Protein AF-A0A5C8KSD9-F1 (afdb_monomer_lite)

Radius of gyration: 21.97 Å; chains: 1; bounding box: 71×30×63 Å

Structure (mmCIF, N/CA/C/O backbone):
data_AF-A0A5C8KSD9-F1
#
_entry.id   AF-A0A5C8KSD9-F1
#
loop_
_atom_site.group_PDB
_atom_site.id
_atom_site.type_symbol
_atom_site.label_atom_id
_atom_site.label_alt_id
_atom_site.label_comp_id
_atom_site.label_asy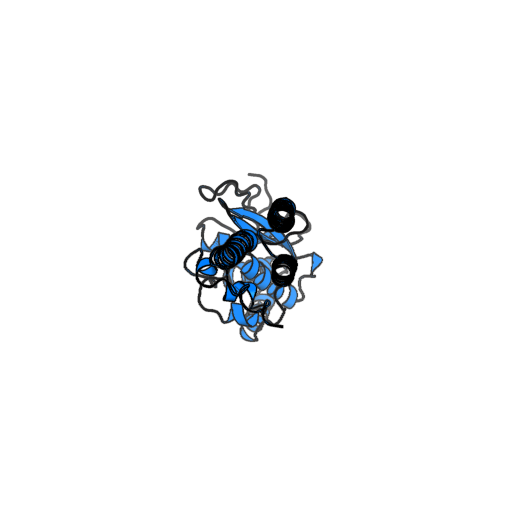m_id
_atom_site.label_entity_id
_atom_site.label_seq_id
_atom_site.pdbx_PDB_ins_code
_atom_site.Cartn_x
_atom_site.Cartn_y
_atom_site.Cartn_z
_atom_site.occupancy
_atom_site.B_iso_or_equiv
_atom_site.auth_seq_id
_atom_site.auth_comp_id
_atom_site.auth_asym_id
_atom_site.auth_atom_id
_atom_site.pdbx_PDB_model_num
ATOM 1 N N . MET A 1 1 ? 46.137 -13.098 -38.177 1.00 48.50 1 MET A N 1
ATOM 2 C CA . MET A 1 1 ? 45.356 -12.896 -36.934 1.00 48.50 1 MET A CA 1
ATOM 3 C C . MET A 1 1 ? 45.453 -11.435 -36.498 1.00 48.50 1 MET A C 1
ATOM 5 O O . MET A 1 1 ? 46.423 -11.108 -35.843 1.00 48.50 1 MET A O 1
ATOM 9 N N . ALA A 1 2 ? 44.515 -10.556 -36.883 1.00 48.25 2 ALA A N 1
ATOM 10 C CA . ALA A 1 2 ? 44.345 -9.222 -36.260 1.00 48.25 2 ALA A CA 1
ATOM 11 C C . ALA A 1 2 ? 43.065 -8.485 -36.735 1.00 48.25 2 ALA A C 1
ATOM 13 O O . ALA A 1 2 ? 43.056 -7.266 -36.857 1.00 48.25 2 ALA A O 1
ATOM 14 N N . TRP A 1 3 ? 41.964 -9.194 -37.027 1.00 43.62 3 TRP A N 1
ATOM 15 C CA . TRP A 1 3 ? 40.713 -8.570 -37.515 1.00 43.62 3 TRP A CA 1
ATOM 16 C C . TRP A 1 3 ? 39.557 -8.638 -36.503 1.00 43.62 3 TRP A C 1
ATOM 18 O O . TRP A 1 3 ? 38.391 -8.646 -36.877 1.00 43.62 3 TRP A O 1
ATOM 28 N N . LYS A 1 4 ? 39.861 -8.725 -35.200 1.00 44.28 4 LYS A N 1
ATOM 29 C CA . LYS A 1 4 ? 38.838 -8.853 -34.140 1.00 44.28 4 LYS A CA 1
ATOM 30 C C . LYS A 1 4 ? 38.776 -7.699 -33.132 1.00 44.28 4 LYS A C 1
ATOM 32 O O . LYS A 1 4 ? 37.973 -7.760 -32.213 1.00 44.28 4 LYS A O 1
ATOM 37 N N . ALA A 1 5 ? 39.534 -6.617 -33.317 1.00 45.81 5 ALA A N 1
ATOM 38 C CA . ALA A 1 5 ? 39.617 -5.547 -32.312 1.00 45.81 5 ALA A CA 1
ATOM 39 C C . ALA A 1 5 ? 38.865 -4.237 -32.649 1.00 45.81 5 ALA A C 1
ATOM 41 O O . ALA A 1 5 ? 38.968 -3.275 -31.899 1.00 45.81 5 ALA A O 1
ATOM 42 N N . ARG A 1 6 ? 38.080 -4.158 -33.739 1.00 45.34 6 ARG A N 1
ATOM 43 C CA . ARG A 1 6 ? 37.342 -2.926 -34.134 1.00 45.34 6 ARG A CA 1
ATOM 44 C C . ARG A 1 6 ? 35.813 -3.046 -34.097 1.00 45.34 6 ARG A C 1
ATOM 46 O O . ARG A 1 6 ? 35.113 -2.406 -34.874 1.00 45.34 6 ARG A O 1
ATOM 53 N N . GLN A 1 7 ? 35.274 -3.863 -33.196 1.00 46.91 7 GLN A N 1
ATOM 54 C CA . GLN A 1 7 ? 33.834 -3.856 -32.887 1.00 46.91 7 GLN A CA 1
ATOM 55 C C . GLN A 1 7 ? 33.498 -3.151 -31.570 1.00 46.91 7 GLN A C 1
ATOM 57 O O . GLN A 1 7 ? 32.333 -3.110 -31.178 1.00 46.91 7 GLN A O 1
ATOM 62 N N . TRP A 1 8 ? 34.494 -2.554 -30.917 1.00 43.75 8 TRP A N 1
ATOM 63 C CA . TRP A 1 8 ? 34.280 -1.782 -29.707 1.00 43.75 8 TRP A CA 1
ATOM 64 C C . TRP A 1 8 ? 33.513 -0.498 -30.045 1.00 43.75 8 TRP A C 1
ATOM 66 O O . TRP A 1 8 ? 34.043 0.439 -30.632 1.00 43.75 8 TRP A O 1
ATOM 76 N N . LEU A 1 9 ? 32.229 -0.520 -29.671 1.00 53.00 9 LEU A N 1
ATOM 77 C CA . LEU A 1 9 ? 31.420 0.643 -29.322 1.00 53.00 9 LEU A CA 1
ATOM 78 C C . LEU A 1 9 ? 31.078 1.576 -30.494 1.00 53.00 9 LEU A C 1
ATOM 80 O O . LEU A 1 9 ? 31.472 2.736 -30.542 1.00 53.00 9 LEU A O 1
ATOM 84 N N . ARG A 1 10 ? 30.228 1.105 -31.423 1.00 57.09 10 ARG A N 1
ATOM 85 C CA . ARG A 1 10 ? 29.456 2.047 -32.254 1.00 57.09 10 ARG A CA 1
ATOM 86 C C . ARG A 1 10 ? 28.574 2.876 -31.304 1.00 57.09 10 ARG A C 1
ATOM 88 O O . ARG A 1 10 ? 27.697 2.273 -30.683 1.00 57.09 10 ARG A O 1
ATOM 95 N N . PRO A 1 11 ? 28.721 4.211 -31.221 1.00 59.84 11 PRO A N 1
ATOM 96 C CA . PRO A 1 11 ? 27.989 5.047 -30.260 1.00 59.84 11 PRO A CA 1
ATOM 97 C C . PRO A 1 11 ? 26.468 4.875 -30.359 1.00 59.84 11 PRO A C 1
ATOM 99 O O . PRO A 1 11 ? 25.769 4.902 -29.354 1.00 59.84 11 PRO A O 1
ATOM 102 N N . ARG A 1 12 ? 25.952 4.551 -31.553 1.00 63.09 12 ARG A N 1
ATOM 103 C CA . ARG A 1 12 ? 24.541 4.189 -31.766 1.00 63.09 12 ARG A CA 1
ATOM 104 C C . ARG A 1 12 ? 24.067 2.975 -30.957 1.00 63.09 12 ARG A C 1
ATOM 106 O O . ARG A 1 12 ? 22.922 2.974 -30.527 1.00 63.09 12 ARG A O 1
ATOM 113 N N . ARG A 1 13 ? 24.900 1.947 -30.755 1.00 60.78 13 ARG A N 1
ATOM 114 C CA . ARG A 1 13 ? 24.526 0.749 -29.977 1.00 60.78 13 ARG A CA 1
ATOM 115 C C . ARG A 1 13 ? 24.478 1.049 -28.482 1.00 60.78 13 ARG A C 1
ATOM 117 O O . ARG A 1 13 ? 23.512 0.674 -27.834 1.00 60.78 13 ARG A O 1
ATOM 124 N N . ILE A 1 14 ? 25.459 1.800 -27.979 1.00 59.16 14 ILE A N 1
ATOM 125 C CA . ILE A 1 14 ? 25.487 2.273 -26.587 1.00 59.16 14 ILE A CA 1
ATOM 126 C C . ILE A 1 14 ? 24.267 3.157 -26.298 1.00 59.16 14 ILE A C 1
ATOM 128 O O . ILE A 1 14 ? 23.549 2.909 -25.339 1.00 59.16 14 ILE A O 1
ATOM 132 N N . LEU A 1 15 ? 23.977 4.132 -27.170 1.00 65.50 15 LEU A N 1
ATOM 133 C CA . LEU A 1 15 ? 22.799 5.000 -27.047 1.00 65.50 15 LEU A CA 1
ATOM 134 C C . LEU A 1 15 ? 21.483 4.212 -27.092 1.00 65.50 15 LEU A C 1
ATOM 136 O O . LEU A 1 15 ? 20.555 4.549 -26.371 1.00 65.50 15 LEU A O 1
ATOM 140 N N . THR A 1 16 ? 21.407 3.144 -27.895 1.00 65.19 16 THR A N 1
ATOM 141 C CA . THR A 1 16 ? 20.228 2.259 -27.931 1.00 65.19 16 THR A CA 1
ATOM 142 C C . THR A 1 16 ? 20.086 1.473 -26.623 1.00 65.19 16 THR A C 1
ATOM 144 O O . THR A 1 16 ? 18.977 1.343 -26.121 1.00 65.19 16 THR A O 1
ATOM 147 N N . GLY A 1 17 ? 21.193 1.001 -26.039 1.00 63.25 17 GLY A N 1
ATOM 148 C CA . GLY A 1 17 ? 21.201 0.363 -24.719 1.00 63.25 17 GLY A CA 1
ATOM 149 C C . GLY A 1 17 ? 20.753 1.312 -23.604 1.00 63.25 17 GLY A C 1
ATOM 150 O O . GLY A 1 17 ? 19.877 0.957 -22.824 1.00 63.25 17 GLY A O 1
ATOM 151 N N . PHE A 1 18 ? 21.265 2.548 -23.578 1.00 61.31 18 PHE A N 1
ATOM 152 C CA . PHE A 1 18 ? 20.805 3.578 -22.637 1.00 61.31 18 PHE A CA 1
ATOM 153 C C . PHE A 1 18 ? 19.340 3.963 -22.853 1.00 61.31 18 PHE A C 1
ATOM 155 O O . PHE A 1 18 ? 18.617 4.131 -21.880 1.00 61.31 18 PHE A O 1
ATOM 162 N N . ALA A 1 19 ? 18.874 4.059 -24.100 1.00 65.88 19 ALA A N 1
ATOM 163 C CA . ALA A 1 19 ? 17.470 4.338 -24.396 1.00 65.88 19 ALA A CA 1
ATOM 164 C C . ALA A 1 19 ? 16.547 3.187 -23.963 1.00 65.88 19 ALA A C 1
ATOM 166 O O . ALA A 1 19 ? 15.442 3.438 -23.494 1.00 65.88 19 ALA A O 1
ATOM 167 N N . LEU A 1 20 ? 17.001 1.934 -24.074 1.00 65.75 20 LEU A N 1
ATOM 168 C CA . LEU A 1 20 ? 16.282 0.767 -23.562 1.00 65.75 20 LEU A CA 1
ATOM 169 C C . LEU A 1 20 ? 16.260 0.730 -22.037 1.00 65.75 20 LEU A C 1
ATOM 171 O O . LEU A 1 20 ? 15.216 0.434 -21.474 1.00 65.75 20 LEU A O 1
ATOM 175 N N . LEU A 1 21 ? 17.368 1.070 -21.374 1.00 58.72 21 LEU A N 1
ATOM 176 C CA . LEU A 1 21 ? 17.412 1.218 -19.918 1.00 58.72 21 LEU A CA 1
ATOM 177 C C . LEU A 1 21 ? 16.516 2.365 -19.442 1.00 58.72 21 LEU A C 1
ATOM 179 O O . LEU A 1 21 ? 15.801 2.196 -18.465 1.00 58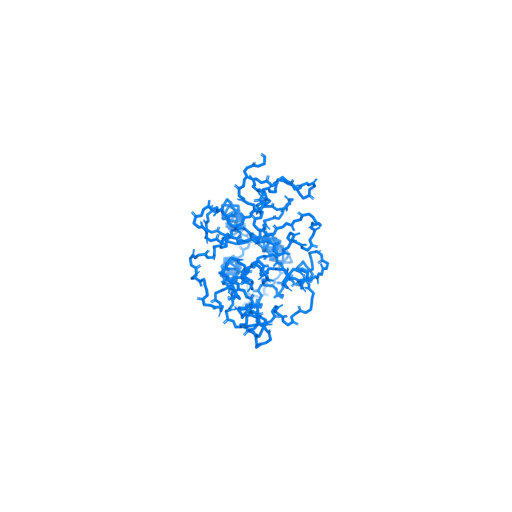.72 21 LEU A O 1
ATOM 183 N N . ALA A 1 22 ? 16.497 3.499 -20.146 1.00 59.03 22 ALA A N 1
ATOM 184 C CA . ALA A 1 22 ? 15.613 4.624 -19.846 1.00 59.03 22 ALA A CA 1
ATOM 185 C C . ALA A 1 22 ? 14.138 4.287 -20.114 1.00 59.03 22 ALA A C 1
ATOM 187 O O . ALA A 1 22 ? 13.275 4.651 -19.325 1.00 59.03 22 ALA A O 1
ATOM 188 N N . GLY A 1 23 ? 13.841 3.556 -21.193 1.00 66.31 23 GLY A N 1
ATOM 189 C CA . GLY A 1 23 ? 12.499 3.058 -21.497 1.00 66.31 23 GLY A CA 1
ATOM 190 C C . GLY A 1 23 ? 12.026 2.017 -20.486 1.00 66.31 23 GLY A C 1
ATOM 191 O O . GLY A 1 23 ? 10.889 2.085 -20.036 1.00 66.31 23 GLY A O 1
ATOM 192 N N . LEU A 1 24 ? 12.914 1.109 -20.073 1.00 61.00 24 LEU A N 1
ATOM 193 C CA . LEU A 1 24 ? 12.667 0.153 -18.999 1.00 61.00 24 LEU A CA 1
ATOM 194 C C . LEU A 1 24 ? 12.437 0.890 -17.684 1.00 61.00 24 LEU A C 1
ATOM 196 O O . LEU A 1 24 ? 11.464 0.602 -17.008 1.00 61.00 24 LEU A O 1
ATOM 200 N N . TRP A 1 25 ? 13.267 1.876 -17.348 1.00 55.91 25 TRP A N 1
ATOM 201 C CA . TRP A 1 25 ? 13.097 2.704 -16.158 1.00 55.91 25 TRP A CA 1
ATOM 202 C C . TRP A 1 25 ? 11.779 3.475 -16.187 1.00 55.91 25 TRP A C 1
ATOM 204 O O . TRP A 1 25 ? 11.083 3.473 -15.187 1.00 55.91 25 TRP A O 1
ATOM 214 N N . LEU A 1 26 ? 11.377 4.052 -17.325 1.00 61.41 26 LEU A N 1
ATOM 215 C CA . LEU A 1 26 ? 10.072 4.701 -17.479 1.00 61.41 26 LEU A CA 1
ATOM 216 C C . LEU A 1 26 ? 8.925 3.710 -17.298 1.00 61.41 26 LEU A C 1
ATOM 218 O O . LEU A 1 26 ? 7.979 4.025 -16.592 1.00 61.41 26 LEU A O 1
ATOM 222 N N . LEU A 1 27 ? 9.022 2.508 -17.871 1.00 59.84 27 LEU A N 1
ATOM 223 C CA . LEU A 1 27 ? 8.059 1.429 -17.643 1.00 59.84 27 LEU A CA 1
ATOM 224 C C . LEU A 1 27 ? 8.026 0.996 -16.182 1.00 59.84 27 LEU A C 1
ATOM 226 O O . LEU A 1 27 ? 6.958 0.756 -15.655 1.00 59.84 27 LEU A O 1
ATOM 230 N N . THR A 1 28 ? 9.173 0.922 -15.519 1.00 51.28 28 THR A N 1
ATOM 231 C CA . THR A 1 28 ? 9.288 0.489 -14.121 1.00 51.28 28 THR A CA 1
ATOM 232 C C . THR A 1 28 ? 8.790 1.561 -13.173 1.00 51.28 28 THR A C 1
ATOM 234 O O . THR A 1 28 ? 8.107 1.246 -12.210 1.00 51.28 28 THR A O 1
ATOM 237 N N . ALA A 1 29 ? 9.080 2.826 -13.474 1.00 50.84 29 ALA A N 1
ATOM 238 C CA . ALA A 1 29 ? 8.473 3.965 -12.826 1.00 50.84 29 ALA A CA 1
ATOM 239 C C . ALA A 1 29 ? 6.961 3.833 -12.991 1.00 50.84 29 ALA A C 1
ATOM 241 O O . ALA A 1 29 ? 6.303 3.735 -11.971 1.00 50.84 29 ALA A O 1
ATOM 242 N N . PHE A 1 30 ? 6.448 3.688 -14.228 1.00 54.59 30 PHE A N 1
ATOM 243 C CA . PHE A 1 30 ? 5.021 3.537 -14.570 1.00 54.59 30 PHE A CA 1
ATOM 244 C C . PHE A 1 30 ? 4.339 2.306 -13.930 1.00 54.59 30 PHE A C 1
ATOM 246 O O . PHE A 1 30 ? 3.169 2.364 -13.566 1.00 54.59 30 PHE A O 1
ATOM 253 N N . VAL A 1 31 ? 5.073 1.210 -13.739 1.00 48.34 31 VAL A N 1
ATOM 254 C CA . VAL A 1 31 ? 4.625 -0.022 -13.068 1.00 48.34 31 VAL A CA 1
ATOM 255 C C . VAL A 1 31 ? 4.681 0.121 -11.547 1.00 48.34 31 VAL A C 1
ATOM 257 O O . VAL A 1 31 ? 3.805 -0.390 -10.867 1.00 48.34 31 VAL A O 1
ATOM 260 N N . GLY A 1 32 ? 5.645 0.873 -11.010 1.00 47.34 32 GLY A N 1
ATOM 261 C CA . GLY A 1 32 ? 5.769 1.192 -9.586 1.00 47.34 32 GLY A CA 1
ATOM 262 C C . GLY A 1 32 ? 4.598 1.967 -8.996 1.00 47.34 32 GLY A C 1
ATOM 263 O O . GLY A 1 32 ? 4.458 2.019 -7.775 1.00 47.34 32 GLY A O 1
ATOM 264 N N . PHE A 1 33 ? 3.759 2.549 -9.855 1.00 52.22 33 PHE A N 1
ATOM 265 C CA . PHE A 1 33 ? 2.499 3.183 -9.476 1.00 52.22 33 PHE A CA 1
ATOM 266 C C . PHE A 1 33 ? 1.373 2.164 -9.219 1.00 52.22 33 PHE A C 1
ATOM 268 O O . PHE A 1 33 ? 0.305 2.569 -8.777 1.00 52.22 33 PHE A O 1
ATOM 275 N N . VAL A 1 34 ? 1.554 0.868 -9.510 1.00 46.25 34 VAL A N 1
ATOM 276 C CA . VAL A 1 34 ? 0.456 -0.108 -9.528 1.00 46.25 34 VAL A CA 1
ATOM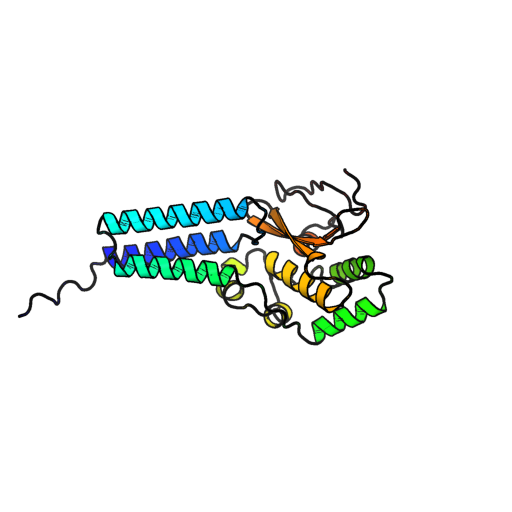 277 C C . VAL A 1 34 ? 0.478 -1.058 -8.338 1.00 46.25 34 VAL A C 1
ATOM 279 O O . VAL A 1 34 ? 1.151 -2.085 -8.345 1.00 46.25 34 VAL A O 1
ATOM 282 N N . VAL A 1 35 ? -0.350 -0.773 -7.338 1.00 43.12 35 VAL A N 1
ATOM 283 C CA . VAL A 1 35 ? -0.620 -1.726 -6.256 1.00 43.12 35 VAL A CA 1
ATOM 284 C C . VAL A 1 35 ? -1.122 -3.039 -6.871 1.00 43.12 35 VAL A C 1
ATOM 286 O O . VAL A 1 35 ? -2.061 -3.046 -7.665 1.00 43.12 35 VAL A O 1
ATOM 289 N N . PHE A 1 36 ? -0.437 -4.148 -6.587 1.00 44.88 36 PHE A N 1
ATOM 290 C CA . PHE A 1 36 ? -0.799 -5.453 -7.131 1.00 44.88 36 PHE A CA 1
ATOM 291 C C . PHE A 1 36 ? -1.938 -6.071 -6.324 1.00 44.88 36 PHE A C 1
ATOM 293 O O . PHE A 1 36 ? -1.699 -6.736 -5.316 1.00 44.88 36 PHE A O 1
ATOM 300 N N . ASP A 1 37 ? -3.159 -5.909 -6.815 1.00 42.53 37 ASP A N 1
ATOM 301 C CA . ASP A 1 37 ? -4.258 -6.824 -6.518 1.00 42.53 37 ASP A CA 1
ATOM 302 C C . ASP A 1 37 ? -4.432 -7.792 -7.704 1.00 42.53 37 ASP A C 1
ATOM 304 O O . ASP A 1 37 ? -4.435 -7.365 -8.864 1.00 42.53 37 ASP A O 1
ATOM 308 N N . ARG A 1 38 ? -4.539 -9.099 -7.422 1.00 40.06 38 ARG A N 1
ATOM 309 C CA . ARG A 1 38 ? -4.713 -10.154 -8.437 1.00 40.06 38 ARG A CA 1
ATOM 310 C C . ARG A 1 38 ? -6.030 -10.013 -9.207 1.00 40.06 38 ARG A C 1
ATOM 312 O O . ARG A 1 38 ? -6.112 -10.517 -10.326 1.00 40.06 38 ARG A O 1
ATOM 319 N N . ASP A 1 39 ? -6.989 -9.275 -8.651 1.00 43.75 39 ASP A N 1
ATOM 320 C CA . ASP A 1 39 ? -8.362 -9.198 -9.150 1.00 43.75 39 ASP A CA 1
ATOM 321 C C . ASP A 1 39 ? -8.674 -7.938 -9.986 1.00 43.75 39 ASP A C 1
ATOM 323 O O . ASP A 1 39 ? -9.808 -7.760 -10.429 1.00 43.75 39 ASP A O 1
ATOM 327 N N . THR A 1 40 ? -7.699 -7.057 -10.262 1.00 49.78 40 THR A N 1
ATOM 328 C CA . THR A 1 40 ? -7.958 -5.776 -10.961 1.00 49.78 40 THR A CA 1
ATOM 329 C C . THR A 1 40 ? -7.357 -5.674 -12.369 1.00 49.78 40 THR A C 1
ATOM 331 O O . THR A 1 40 ? -6.327 -6.266 -12.702 1.00 49.78 40 THR A O 1
ATOM 334 N N . ALA A 1 41 ? -7.967 -4.829 -13.215 1.00 48.06 41 ALA A N 1
ATOM 335 C CA . ALA A 1 41 ? -7.527 -4.534 -14.589 1.00 48.06 41 ALA A CA 1
ATOM 336 C C . ALA A 1 41 ? -6.100 -3.947 -14.687 1.00 48.06 41 ALA A C 1
ATOM 338 O O . ALA A 1 41 ? -5.527 -3.855 -15.775 1.00 48.06 41 ALA A O 1
ATOM 339 N N . ALA A 1 42 ? -5.496 -3.569 -13.561 1.00 47.00 42 ALA A N 1
ATOM 340 C CA . ALA A 1 42 ? -4.143 -3.042 -13.504 1.00 47.00 42 ALA A CA 1
ATOM 341 C C . ALA A 1 42 ? -3.081 -4.107 -13.858 1.00 47.00 42 ALA A C 1
ATOM 343 O O . ALA A 1 42 ? -2.104 -3.799 -14.545 1.00 47.00 42 ALA A O 1
ATOM 344 N N . LEU A 1 43 ? -3.328 -5.382 -13.518 1.00 51.53 43 LEU A N 1
ATOM 345 C CA . LEU A 1 43 ? -2.522 -6.526 -13.971 1.00 51.53 43 LEU A CA 1
ATOM 346 C C . LEU A 1 43 ? -2.537 -6.669 -15.495 1.00 51.53 43 LEU A C 1
ATOM 348 O O . LEU A 1 43 ? -1.518 -6.997 -16.102 1.00 51.53 43 LEU A O 1
ATOM 352 N N . LEU A 1 44 ? -3.678 -6.373 -16.120 1.00 55.72 44 LEU A N 1
ATOM 353 C CA . LEU A 1 44 ? -3.823 -6.395 -17.571 1.00 55.72 44 LEU A CA 1
ATOM 354 C C . LEU A 1 44 ? -3.042 -5.246 -18.218 1.00 55.72 44 LEU A C 1
ATOM 356 O O . LEU A 1 44 ? -2.324 -5.482 -19.186 1.00 55.72 44 LEU A O 1
ATOM 360 N N . VAL A 1 45 ? -3.094 -4.030 -17.664 1.00 54.75 45 VAL A N 1
ATOM 361 C CA . VAL A 1 45 ? -2.315 -2.881 -18.167 1.00 54.75 45 VAL A CA 1
ATOM 362 C C . VAL A 1 45 ? -0.809 -3.132 -18.058 1.00 54.75 45 VAL A C 1
ATOM 364 O O . VAL A 1 45 ? -0.077 -2.889 -19.021 1.00 54.75 45 VAL A O 1
ATOM 367 N N . ILE A 1 46 ? -0.331 -3.665 -16.931 1.00 55.78 46 ILE A N 1
ATOM 368 C CA . ILE A 1 46 ? 1.081 -4.036 -16.774 1.00 55.78 46 ILE A CA 1
ATOM 369 C C . ILE A 1 46 ? 1.442 -5.177 -17.715 1.00 55.78 46 ILE A C 1
ATOM 371 O O . ILE A 1 46 ? 2.440 -5.078 -18.423 1.00 55.78 46 ILE A O 1
ATOM 375 N N . GLY A 1 47 ? 0.635 -6.237 -17.758 1.00 59.69 47 GLY A N 1
ATOM 376 C CA . GLY A 1 47 ? 0.857 -7.376 -18.642 1.00 59.69 47 GLY A CA 1
ATOM 377 C C . GLY A 1 47 ? 0.989 -6.932 -20.097 1.00 59.69 47 GLY A C 1
ATOM 378 O O . GLY A 1 47 ? 1.971 -7.263 -20.756 1.00 59.69 47 GLY A O 1
ATOM 379 N N . VAL A 1 48 ? 0.071 -6.086 -20.571 1.00 61.69 48 VAL A N 1
ATOM 380 C CA . VAL A 1 48 ? 0.118 -5.483 -21.911 1.00 61.69 48 VAL A CA 1
ATOM 381 C C . VAL A 1 48 ? 1.357 -4.605 -22.090 1.00 61.69 48 VAL A C 1
ATOM 383 O O . VAL A 1 48 ? 1.997 -4.681 -23.135 1.00 61.69 48 VAL A O 1
ATOM 386 N N . SER A 1 49 ? 1.744 -3.812 -21.089 1.00 62.31 49 SER A N 1
ATOM 387 C CA . SER A 1 49 ? 2.915 -2.925 -21.169 1.00 62.31 49 SER A CA 1
ATOM 388 C C . SER A 1 49 ? 4.234 -3.707 -21.214 1.00 62.31 49 SER A C 1
ATOM 390 O O . SER A 1 49 ? 5.114 -3.398 -22.020 1.00 62.31 49 SER A O 1
ATOM 392 N N . LEU A 1 50 ? 4.353 -4.767 -20.412 1.00 66.31 50 LEU A N 1
ATOM 393 C CA . LEU A 1 50 ? 5.483 -5.696 -20.419 1.00 66.31 50 LEU A CA 1
ATOM 394 C C . LEU A 1 50 ? 5.555 -6.469 -21.738 1.00 66.31 50 LEU A C 1
ATOM 396 O O . LEU A 1 50 ? 6.639 -6.599 -22.306 1.00 66.31 50 LEU A O 1
ATOM 400 N N . VAL A 1 51 ? 4.415 -6.927 -22.266 1.00 70.00 51 VAL A N 1
ATOM 401 C CA . VAL A 1 51 ? 4.336 -7.583 -23.579 1.00 70.00 51 VAL A CA 1
ATOM 402 C C . VAL A 1 51 ? 4.728 -6.612 -24.692 1.00 70.00 51 VAL A C 1
ATOM 404 O O . VAL A 1 51 ? 5.549 -6.962 -25.537 1.00 70.00 51 VAL A O 1
ATOM 407 N N . ALA A 1 52 ? 4.220 -5.379 -24.684 1.00 69.62 52 ALA A N 1
ATOM 408 C CA . ALA A 1 52 ? 4.577 -4.356 -25.664 1.00 69.62 52 ALA A CA 1
ATOM 409 C C . ALA A 1 52 ? 6.080 -4.037 -25.625 1.00 69.62 52 ALA A C 1
ATOM 411 O O . ALA A 1 52 ? 6.724 -3.951 -26.674 1.00 69.62 52 ALA A O 1
ATOM 412 N N . PHE A 1 53 ? 6.663 -3.934 -24.428 1.00 70.00 53 PHE A N 1
ATOM 413 C CA . PHE A 1 53 ? 8.102 -3.753 -24.265 1.00 70.00 53 PHE A CA 1
ATOM 414 C C . PHE A 1 53 ? 8.896 -4.964 -24.770 1.00 70.00 53 PHE A C 1
ATOM 416 O O . PHE A 1 53 ? 9.850 -4.796 -25.530 1.00 70.00 53 PHE A O 1
ATOM 423 N N . ALA A 1 54 ? 8.477 -6.186 -24.433 1.00 69.19 54 ALA A N 1
ATOM 424 C CA . ALA A 1 54 ? 9.103 -7.412 -24.923 1.00 69.19 54 ALA A CA 1
ATOM 425 C C . ALA A 1 54 ? 9.055 -7.506 -26.459 1.00 69.19 54 ALA A C 1
ATOM 427 O O . ALA A 1 54 ? 10.063 -7.837 -27.086 1.00 69.19 54 ALA A O 1
ATOM 428 N N . VAL A 1 55 ? 7.929 -7.141 -27.083 1.00 74.12 55 VAL A N 1
ATOM 429 C CA . VAL A 1 55 ? 7.774 -7.065 -28.547 1.00 74.12 55 VAL A CA 1
ATOM 430 C C . VAL A 1 55 ? 8.704 -6.008 -29.147 1.00 74.12 55 VAL A C 1
ATOM 432 O O . VAL A 1 55 ? 9.346 -6.267 -30.167 1.00 74.12 55 VAL A O 1
ATOM 435 N N . ALA A 1 56 ? 8.837 -4.839 -28.515 1.00 70.75 56 ALA A N 1
ATOM 436 C CA . ALA A 1 56 ? 9.759 -3.797 -28.961 1.00 70.75 56 ALA A CA 1
ATOM 437 C C . ALA A 1 56 ? 11.227 -4.257 -28.887 1.00 70.75 56 ALA A C 1
ATOM 439 O O . ALA A 1 56 ? 11.977 -4.079 -29.852 1.00 70.75 56 ALA A O 1
ATOM 440 N N . VAL A 1 57 ? 11.632 -4.910 -27.791 1.00 66.56 57 VAL A N 1
ATOM 441 C CA . VAL A 1 57 ? 12.970 -5.506 -27.641 1.00 66.56 57 VAL A CA 1
ATOM 442 C C . VAL A 1 57 ? 13.200 -6.586 -28.700 1.00 66.56 57 VAL A C 1
ATOM 444 O O . VAL A 1 57 ? 14.215 -6.546 -29.399 1.00 66.56 57 VAL A O 1
ATOM 447 N N . ALA A 1 58 ? 12.245 -7.497 -28.901 1.00 68.31 58 ALA A N 1
ATOM 448 C CA . ALA A 1 58 ? 12.329 -8.538 -29.923 1.00 68.31 58 ALA A CA 1
ATOM 449 C C . ALA A 1 58 ? 12.472 -7.944 -31.335 1.00 68.31 58 ALA A C 1
ATOM 451 O O . ALA A 1 58 ? 13.343 -8.360 -32.098 1.00 68.31 58 ALA A O 1
ATOM 452 N N . ALA A 1 59 ? 11.696 -6.911 -31.674 1.00 72.69 59 ALA A N 1
ATOM 453 C CA . ALA A 1 59 ? 11.798 -6.218 -32.957 1.00 72.69 59 ALA A CA 1
ATOM 454 C C . ALA A 1 59 ? 13.172 -5.550 -33.161 1.00 72.69 59 ALA A C 1
ATOM 456 O O . ALA A 1 59 ? 13.698 -5.537 -34.279 1.00 72.69 59 ALA A O 1
ATOM 457 N N . LEU A 1 60 ? 13.781 -5.011 -32.100 1.00 68.00 60 LEU A N 1
ATOM 458 C CA . LEU A 1 60 ? 15.123 -4.420 -32.144 1.00 68.00 60 LEU A CA 1
ATOM 459 C C . LEU A 1 60 ? 16.227 -5.473 -32.312 1.00 68.00 60 LEU A C 1
ATOM 461 O O . LEU A 1 60 ? 17.182 -5.235 -33.062 1.00 68.00 60 LEU A O 1
ATOM 465 N N . VAL A 1 61 ? 16.083 -6.635 -31.668 1.00 67.88 61 VAL A N 1
ATOM 466 C CA . VAL A 1 61 ? 16.983 -7.788 -31.827 1.00 67.88 61 VAL A CA 1
ATOM 467 C C . VAL A 1 61 ? 16.883 -8.355 -33.246 1.00 67.88 61 VAL A C 1
ATOM 469 O O . VAL A 1 61 ? 17.901 -8.480 -33.927 1.00 67.88 61 VAL A O 1
ATOM 472 N N . LEU A 1 62 ? 15.667 -8.596 -33.750 1.00 73.25 62 LEU A N 1
ATOM 473 C CA . LEU A 1 62 ? 15.428 -9.113 -35.106 1.00 73.25 62 LEU A CA 1
ATOM 474 C C . LEU A 1 62 ? 15.962 -8.168 -36.192 1.00 73.25 62 LEU A C 1
ATOM 476 O O . LEU A 1 62 ? 16.524 -8.612 -37.191 1.00 73.25 62 LEU A O 1
ATOM 480 N N . ARG A 1 63 ? 15.872 -6.849 -35.980 1.00 77.25 63 ARG A N 1
ATOM 481 C CA . ARG A 1 63 ? 16.456 -5.837 -36.880 1.00 77.25 63 ARG A CA 1
ATOM 482 C C . ARG A 1 63 ? 17.965 -5.631 -36.690 1.00 77.25 63 ARG A C 1
ATOM 484 O O . ARG A 1 63 ? 18.521 -4.690 -37.260 1.00 77.25 63 ARG A O 1
ATOM 491 N N . SER A 1 64 ? 18.634 -6.473 -35.894 1.00 69.69 64 SER A N 1
ATOM 492 C CA . SER A 1 64 ? 20.077 -6.410 -35.601 1.00 69.69 64 SER A CA 1
ATOM 493 C C . SER A 1 64 ? 20.545 -5.051 -35.053 1.00 69.69 64 SER A C 1
ATOM 495 O O . SER A 1 64 ? 21.706 -4.652 -35.216 1.00 69.69 64 SER A O 1
ATOM 497 N N . ARG A 1 65 ? 19.633 -4.304 -34.417 1.00 67.19 65 ARG A N 1
ATOM 498 C CA . ARG A 1 65 ? 19.924 -3.013 -33.776 1.00 67.19 65 ARG A CA 1
ATOM 499 C C . ARG A 1 65 ? 20.498 -3.200 -32.372 1.00 67.19 65 ARG A C 1
ATOM 501 O O . ARG A 1 65 ? 21.259 -2.345 -31.928 1.00 67.19 65 ARG A O 1
ATOM 508 N N . VAL A 1 66 ? 20.196 -4.335 -31.747 1.00 64.06 66 VAL A N 1
ATOM 509 C CA . VAL A 1 66 ? 20.647 -4.768 -30.418 1.00 64.06 66 VAL A CA 1
ATOM 510 C C . VAL A 1 66 ? 21.212 -6.187 -30.545 1.00 64.06 66 VAL A C 1
ATOM 512 O O . VAL A 1 66 ? 20.716 -6.970 -31.358 1.00 64.06 66 VAL A O 1
ATOM 515 N N . GLY A 1 67 ? 22.286 -6.513 -29.820 1.00 70.19 67 GLY A N 1
ATOM 516 C CA . GLY A 1 67 ? 22.817 -7.878 -29.801 1.00 70.19 67 GLY A CA 1
ATOM 517 C C . GLY A 1 67 ? 21.897 -8.820 -29.021 1.00 70.19 67 GLY A C 1
ATOM 518 O O . GLY A 1 67 ? 21.231 -8.395 -28.084 1.00 70.19 67 GLY A O 1
ATOM 519 N N . TRP A 1 68 ? 21.883 -10.112 -29.361 1.00 67.50 68 TRP A N 1
ATOM 520 C CA . TRP A 1 68 ? 21.109 -11.117 -28.612 1.00 67.50 68 TRP A CA 1
ATOM 521 C C . TRP A 1 68 ? 21.450 -11.141 -27.115 1.00 67.50 68 TRP A C 1
ATOM 523 O O . TRP A 1 68 ? 20.558 -11.297 -26.289 1.00 67.50 68 TRP A O 1
ATOM 533 N N . ILE A 1 69 ? 22.724 -10.927 -26.771 1.00 70.69 69 ILE A N 1
ATOM 534 C CA . ILE A 1 69 ? 23.198 -10.843 -25.381 1.00 70.69 69 ILE A CA 1
ATOM 535 C C . ILE A 1 69 ? 22.564 -9.643 -24.663 1.00 70.69 69 ILE A C 1
ATOM 537 O O . ILE A 1 69 ? 22.036 -9.794 -23.566 1.00 70.69 69 ILE A O 1
ATOM 541 N N . ASP A 1 70 ? 22.562 -8.469 -25.295 1.00 64.69 70 ASP A N 1
ATOM 542 C CA . ASP A 1 70 ? 21.995 -7.246 -24.717 1.00 64.69 70 ASP A CA 1
ATOM 543 C C . ASP A 1 70 ? 20.469 -7.363 -24.543 1.00 64.69 70 ASP A C 1
ATOM 545 O O . ASP A 1 70 ? 19.917 -6.943 -23.528 1.00 64.69 70 ASP A O 1
ATOM 549 N N . GLY A 1 71 ? 19.783 -7.983 -25.513 1.00 65.75 71 GLY A N 1
ATOM 550 C CA . GLY A 1 71 ? 18.347 -8.264 -25.429 1.00 65.75 71 GLY A CA 1
ATOM 551 C C . GLY A 1 71 ? 17.999 -9.251 -24.310 1.00 65.75 71 GLY A C 1
ATOM 552 O O . GLY A 1 71 ? 17.025 -9.039 -23.591 1.00 65.75 71 GLY A O 1
ATOM 553 N N . ALA A 1 72 ? 18.818 -10.291 -24.117 1.00 69.62 72 ALA A N 1
ATOM 554 C CA . ALA A 1 72 ? 18.650 -11.243 -23.021 1.00 69.62 72 ALA A CA 1
ATOM 555 C C . ALA A 1 72 ? 18.828 -10.570 -21.651 1.00 69.62 72 ALA A C 1
ATOM 557 O O . ALA A 1 72 ? 17.993 -10.761 -20.769 1.00 69.62 72 ALA A O 1
ATOM 558 N N . TRP A 1 73 ? 19.853 -9.727 -21.486 1.00 71.00 73 TRP A N 1
ATOM 559 C CA . TRP A 1 73 ? 20.056 -8.967 -20.248 1.00 71.00 73 TRP A CA 1
ATOM 560 C C . TRP A 1 73 ? 18.921 -7.983 -19.958 1.00 71.00 73 TRP A C 1
ATOM 562 O O . TRP A 1 73 ? 18.512 -7.863 -18.805 1.00 71.00 73 TRP A O 1
ATOM 572 N N . ALA A 1 74 ? 18.364 -7.330 -20.982 1.00 66.12 74 ALA A N 1
ATOM 573 C CA . ALA A 1 74 ? 17.172 -6.499 -20.814 1.00 66.12 74 ALA A CA 1
ATOM 574 C C . ALA A 1 74 ? 15.974 -7.328 -20.318 1.00 66.12 74 ALA A C 1
ATOM 576 O O . ALA A 1 74 ? 15.287 -6.911 -19.389 1.00 66.12 74 ALA A O 1
ATOM 577 N N . GLY A 1 75 ? 15.769 -8.526 -20.878 1.00 67.06 75 GLY A N 1
ATOM 578 C CA . GLY A 1 75 ? 14.747 -9.473 -20.420 1.00 67.06 75 GLY A CA 1
ATOM 579 C C . GLY A 1 75 ? 14.921 -9.885 -18.956 1.00 67.06 75 GLY A C 1
ATOM 580 O O . GLY A 1 75 ? 13.972 -9.822 -18.180 1.00 67.06 75 GLY A O 1
ATOM 581 N N . VAL A 1 76 ? 16.146 -10.240 -18.559 1.00 74.44 76 VAL A N 1
ATOM 582 C CA . VAL A 1 76 ? 16.484 -10.559 -17.160 1.00 74.44 76 VAL A CA 1
ATOM 583 C C . VAL A 1 76 ? 16.215 -9.365 -16.240 1.00 74.44 76 VAL A C 1
ATOM 585 O O . VAL A 1 76 ? 15.649 -9.546 -15.167 1.00 74.44 76 VAL A O 1
ATOM 588 N N . GLY A 1 77 ? 16.559 -8.147 -16.668 1.00 71.38 77 GLY A N 1
ATOM 589 C CA . GLY A 1 77 ? 16.279 -6.922 -15.917 1.00 71.38 77 GLY A CA 1
ATOM 590 C C . GLY A 1 77 ? 14.786 -6.707 -15.663 1.00 71.38 77 GLY A C 1
ATOM 591 O O . GLY A 1 77 ? 14.402 -6.429 -14.532 1.00 71.38 77 GLY A O 1
ATOM 592 N N . ILE A 1 78 ? 13.934 -6.906 -16.677 1.00 68.06 78 ILE A N 1
ATOM 593 C CA . ILE A 1 78 ? 12.470 -6.849 -16.512 1.00 68.06 78 ILE A CA 1
ATOM 594 C C . ILE A 1 78 ? 12.007 -7.878 -15.480 1.00 68.06 78 ILE A C 1
ATOM 596 O O . ILE A 1 78 ? 11.268 -7.533 -14.565 1.00 68.06 78 ILE A O 1
ATOM 600 N N . LEU A 1 79 ? 12.428 -9.138 -15.632 1.00 70.25 79 LEU A N 1
ATOM 601 C CA . LEU A 1 79 ? 11.999 -10.219 -14.744 1.00 70.25 79 LEU A CA 1
ATOM 602 C C . LEU A 1 79 ? 12.411 -9.947 -13.297 1.00 70.25 79 LEU A C 1
ATOM 604 O O . LEU A 1 79 ? 11.616 -10.172 -12.390 1.00 70.25 79 LEU A O 1
ATOM 608 N N . LEU A 1 80 ? 13.617 -9.416 -13.085 1.00 76.19 80 LEU A N 1
ATOM 609 C CA . LEU A 1 80 ? 14.090 -9.020 -11.764 1.00 76.19 80 LEU A CA 1
ATOM 610 C C . LEU A 1 80 ? 13.236 -7.895 -11.172 1.00 76.19 80 LEU A C 1
ATOM 612 O O . LEU A 1 80 ? 12.870 -7.962 -10.005 1.00 76.19 80 LEU A O 1
ATOM 616 N N . LEU A 1 81 ? 12.896 -6.879 -11.965 1.00 68.94 81 LEU A N 1
ATOM 617 C CA . LEU A 1 81 ? 12.063 -5.763 -11.518 1.00 68.94 81 LEU A CA 1
ATOM 618 C C . LEU A 1 81 ? 10.639 -6.204 -11.178 1.00 68.94 81 LEU A C 1
ATOM 620 O O . LEU A 1 81 ? 10.119 -5.809 -10.139 1.00 68.94 81 LEU A O 1
ATOM 624 N N . VAL A 1 82 ? 10.038 -7.063 -12.005 1.00 69.56 82 VAL A N 1
ATOM 625 C CA . VAL A 1 82 ? 8.733 -7.673 -11.717 1.00 69.56 82 VAL A CA 1
ATOM 626 C C . VAL A 1 82 ? 8.811 -8.485 -10.429 1.00 69.56 82 VAL A C 1
ATOM 628 O O . VAL A 1 82 ? 7.984 -8.286 -9.547 1.00 69.56 82 VAL A O 1
ATOM 631 N N . ALA A 1 83 ? 9.833 -9.333 -10.277 1.00 72.56 83 ALA A N 1
ATOM 632 C CA . ALA A 1 83 ? 10.025 -10.124 -9.068 1.00 72.56 83 ALA A CA 1
ATOM 633 C C . ALA A 1 83 ? 10.141 -9.230 -7.826 1.00 72.56 83 ALA A C 1
ATOM 635 O O . ALA A 1 83 ? 9.375 -9.417 -6.888 1.00 72.56 83 ALA A O 1
ATOM 636 N N . LEU A 1 84 ? 11.027 -8.226 -7.846 1.00 72.19 84 LEU A N 1
ATOM 637 C CA . LEU A 1 84 ? 11.214 -7.268 -6.749 1.00 72.19 84 LEU A CA 1
ATOM 638 C C . LEU A 1 84 ? 9.927 -6.504 -6.421 1.00 72.19 84 LEU A C 1
ATOM 640 O O . LEU A 1 84 ? 9.630 -6.269 -5.251 1.00 72.19 84 LEU A O 1
ATOM 644 N N . TYR A 1 85 ? 9.143 -6.128 -7.430 1.00 67.00 85 TYR A N 1
ATOM 645 C CA . TYR A 1 85 ? 7.892 -5.413 -7.216 1.00 67.00 85 TYR A CA 1
ATOM 646 C C . TYR A 1 85 ? 6.798 -6.321 -6.629 1.00 67.00 85 TYR A C 1
ATOM 648 O O . TYR A 1 85 ? 6.032 -5.877 -5.780 1.00 67.00 85 TYR A O 1
ATOM 656 N N . SER A 1 86 ? 6.777 -7.605 -6.996 1.00 71.06 86 SER A N 1
ATOM 657 C CA . SER A 1 86 ? 5.833 -8.597 -6.467 1.00 71.06 86 SER A CA 1
ATOM 658 C C . SER A 1 86 ? 6.180 -9.126 -5.070 1.00 71.06 86 SER A C 1
ATOM 660 O O . SER A 1 86 ? 5.329 -9.772 -4.459 1.00 71.06 86 SER A O 1
ATOM 662 N N . VAL A 1 87 ? 7.389 -8.875 -4.548 1.00 80.44 87 VAL A N 1
ATOM 663 C CA . VAL A 1 87 ? 7.725 -9.242 -3.162 1.00 80.44 87 VAL A CA 1
ATOM 664 C C . VAL A 1 87 ? 6.921 -8.352 -2.203 1.00 80.44 87 VAL A C 1
ATOM 666 O O . VAL A 1 87 ? 7.096 -7.122 -2.253 1.00 80.44 87 VAL A O 1
ATOM 669 N N . PRO A 1 88 ? 6.054 -8.935 -1.345 1.00 82.38 88 PRO A N 1
ATOM 670 C CA . PRO A 1 88 ? 5.343 -8.176 -0.327 1.00 82.38 88 PRO A CA 1
ATOM 671 C C . PRO A 1 88 ? 6.331 -7.580 0.675 1.00 82.38 88 PRO A C 1
ATOM 673 O O . PRO A 1 88 ? 7.485 -8.000 0.779 1.00 82.38 88 PRO A O 1
ATOM 676 N N . LEU A 1 89 ? 5.876 -6.574 1.407 1.00 88.38 89 LEU A N 1
ATOM 677 C CA . LEU A 1 89 ? 6.627 -6.054 2.532 1.00 88.38 89 LEU A CA 1
ATOM 678 C C . LEU A 1 89 ? 6.885 -7.194 3.529 1.00 88.38 89 LEU A C 1
ATOM 680 O O . LEU A 1 89 ? 5.996 -8.008 3.767 1.00 88.38 89 LEU A O 1
ATOM 684 N N . ARG A 1 90 ? 8.099 -7.297 4.077 1.00 92.06 90 ARG A N 1
ATOM 685 C CA . ARG A 1 90 ? 8.368 -8.254 5.153 1.00 92.06 90 ARG A CA 1
ATOM 686 C C . ARG A 1 90 ? 7.605 -7.830 6.401 1.00 92.06 90 ARG A C 1
ATOM 688 O O . ARG A 1 90 ? 7.497 -6.639 6.685 1.00 92.06 90 ARG A O 1
ATOM 695 N N . ASP A 1 91 ? 7.100 -8.814 7.127 1.00 91.06 91 ASP A N 1
ATOM 696 C CA . ASP A 1 91 ? 6.478 -8.599 8.424 1.00 91.06 91 ASP A CA 1
ATOM 697 C C . ASP A 1 91 ? 7.540 -8.596 9.531 1.00 91.06 91 ASP A C 1
ATOM 699 O O . ASP A 1 91 ? 7.812 -9.592 10.195 1.00 91.06 91 ASP A O 1
ATOM 703 N N . ASP A 1 92 ? 8.255 -7.480 9.620 1.00 95.69 92 ASP A N 1
ATOM 704 C CA . ASP A 1 92 ? 9.241 -7.181 10.654 1.00 95.69 92 ASP A CA 1
ATOM 705 C C . ASP A 1 92 ? 8.893 -5.848 11.316 1.00 95.69 92 ASP A C 1
ATOM 707 O O . ASP A 1 92 ? 9.665 -4.892 11.254 1.00 95.69 92 ASP A O 1
ATOM 711 N N . LEU A 1 93 ? 7.684 -5.766 11.879 1.00 96.25 93 LEU A N 1
ATOM 712 C CA . LEU A 1 93 ? 7.241 -4.597 12.634 1.00 96.25 93 LEU A CA 1
ATOM 713 C C . LEU A 1 93 ? 8.181 -4.339 13.830 1.00 96.25 93 LEU A C 1
ATOM 715 O O . LEU A 1 93 ? 8.510 -5.278 14.560 1.00 96.25 93 LEU A O 1
ATOM 719 N N . PRO A 1 94 ? 8.625 -3.088 14.038 1.00 96.56 94 PRO A N 1
ATOM 720 C CA . PRO A 1 94 ? 9.475 -2.732 15.169 1.00 96.56 94 PRO A CA 1
ATOM 721 C C . PRO A 1 94 ? 8.676 -2.677 16.481 1.00 96.56 94 PRO A C 1
ATOM 723 O O . PRO A 1 94 ? 7.446 -2.610 16.483 1.00 96.56 94 PRO A O 1
ATOM 726 N N . GLU A 1 95 ? 9.384 -2.706 17.614 1.00 96.94 95 GLU A N 1
ATOM 727 C CA . GLU A 1 95 ? 8.778 -2.773 18.956 1.00 96.94 95 GLU A CA 1
ATOM 728 C C . GLU A 1 95 ? 7.830 -1.604 19.253 1.00 96.94 95 GLU A C 1
ATOM 730 O O . GLU A 1 95 ? 6.820 -1.787 19.924 1.00 96.94 95 GLU A O 1
ATOM 735 N N . ASP A 1 96 ? 8.113 -0.406 18.744 1.00 96.12 96 ASP A N 1
ATOM 736 C CA . ASP A 1 96 ? 7.261 0.768 18.936 1.00 96.12 96 ASP A CA 1
ATOM 737 C C . ASP A 1 96 ? 5.959 0.691 18.120 1.00 96.12 96 ASP A C 1
ATOM 739 O O . ASP A 1 96 ? 4.911 1.120 18.605 1.00 96.12 96 ASP A O 1
ATOM 743 N N . ALA A 1 97 ? 5.989 0.083 16.930 1.00 96.12 97 ALA A N 1
ATOM 744 C CA . ALA A 1 97 ? 4.780 -0.251 16.179 1.00 96.12 97 ALA A CA 1
ATOM 745 C C . ALA A 1 97 ? 3.932 -1.288 16.932 1.00 96.12 97 ALA A C 1
ATOM 747 O O . ALA A 1 97 ? 2.722 -1.116 17.076 1.00 96.12 97 ALA A O 1
ATOM 748 N N . LEU A 1 98 ? 4.566 -2.337 17.465 1.00 97.88 98 LEU A N 1
ATOM 749 C CA . LEU A 1 98 ? 3.881 -3.354 18.269 1.00 97.88 98 LEU A CA 1
ATOM 750 C C . LEU A 1 98 ? 3.307 -2.767 19.567 1.00 97.88 98 LEU A C 1
ATOM 752 O O . LEU A 1 98 ? 2.189 -3.098 19.944 1.00 97.88 98 LEU A O 1
ATOM 756 N N . ALA A 1 99 ? 4.000 -1.823 20.204 1.00 97.75 99 ALA A N 1
ATOM 757 C CA . ALA A 1 99 ? 3.495 -1.136 21.390 1.00 97.75 99 ALA A CA 1
ATOM 758 C C . ALA A 1 99 ? 2.237 -0.292 21.104 1.00 97.75 99 ALA A C 1
ATOM 760 O O . ALA A 1 99 ? 1.382 -0.150 21.980 1.00 97.75 99 ALA A O 1
ATOM 761 N N . ILE A 1 100 ? 2.100 0.267 19.895 1.00 97.31 100 ILE A N 1
ATOM 762 C CA . ILE A 1 100 ? 0.857 0.925 19.458 1.00 97.31 100 ILE A CA 1
ATOM 763 C C . ILE A 1 100 ? -0.262 -0.105 19.319 1.00 97.31 100 ILE A C 1
ATOM 765 O O . ILE A 1 100 ? -1.347 0.122 19.850 1.00 97.31 100 ILE A O 1
ATOM 769 N N . VAL A 1 101 ? 0.018 -1.245 18.677 1.00 97.81 101 VAL A N 1
ATOM 770 C CA . VAL A 1 101 ? -0.939 -2.356 18.559 1.00 97.81 101 VAL A CA 1
ATOM 771 C C . VAL A 1 101 ? -1.421 -2.794 19.943 1.00 97.81 101 VAL A C 1
ATOM 773 O O . VAL A 1 101 ? -2.618 -2.785 20.191 1.00 97.81 101 VAL A O 1
ATOM 776 N N . GLU A 1 102 ? -0.515 -3.074 20.880 1.00 97.94 102 GLU A N 1
ATOM 777 C CA . GLU A 1 102 ? -0.859 -3.489 22.250 1.00 97.94 102 GLU A CA 1
ATOM 778 C C . GLU A 1 102 ? -1.581 -2.405 23.063 1.00 97.94 102 GLU A C 1
ATOM 780 O O . GLU A 1 102 ? -2.344 -2.705 23.985 1.00 97.94 102 GLU A O 1
ATOM 785 N N . ARG A 1 103 ? -1.306 -1.122 22.802 1.00 97.94 103 ARG A N 1
ATOM 786 C CA . ARG A 1 103 ? -2.024 -0.018 23.449 1.00 97.94 103 ARG A CA 1
ATOM 787 C C . ARG A 1 103 ? -3.473 0.007 22.984 1.00 97.94 103 ARG A C 1
ATOM 789 O O . ARG A 1 103 ? -4.354 -0.054 23.829 1.00 97.94 103 ARG A O 1
ATOM 796 N N . ILE A 1 104 ? -3.689 0.067 21.674 1.00 97.94 104 ILE A N 1
ATOM 797 C CA . ILE A 1 104 ? -5.026 0.180 21.088 1.00 97.94 104 ILE A CA 1
ATOM 798 C C . ILE A 1 104 ? -5.832 -1.092 21.369 1.00 97.94 104 ILE A C 1
ATOM 800 O O . ILE A 1 104 ? -6.973 -1.008 21.797 1.00 97.94 104 ILE A O 1
ATOM 804 N N . ASP A 1 105 ? -5.212 -2.270 21.270 1.00 97.00 105 ASP A N 1
ATOM 805 C CA . ASP A 1 105 ? -5.855 -3.557 21.563 1.00 97.00 105 ASP A CA 1
ATOM 806 C C . ASP A 1 105 ? -6.493 -3.620 22.960 1.00 97.00 105 ASP A C 1
ATOM 808 O O . ASP A 1 105 ? -7.580 -4.174 23.120 1.00 97.00 105 ASP A O 1
ATOM 812 N N . ARG A 1 106 ? -5.846 -3.023 23.969 1.00 96.44 106 ARG A N 1
ATOM 813 C CA . ARG A 1 106 ? -6.363 -2.989 25.346 1.00 96.44 106 ARG A CA 1
ATOM 814 C C . ARG A 1 106 ? -7.565 -2.070 25.525 1.00 96.44 106 ARG A C 1
ATOM 816 O O . ARG A 1 106 ? -8.368 -2.324 26.422 1.00 96.44 106 ARG A O 1
ATOM 823 N N . ASP A 1 107 ? -7.644 -1.020 24.719 1.00 95.75 107 ASP A N 1
ATOM 824 C CA . ASP A 1 107 ? -8.665 0.019 24.825 1.00 95.75 107 ASP A CA 1
ATOM 825 C C . ASP A 1 107 ? -9.847 -0.238 23.873 1.00 95.75 107 ASP A C 1
ATOM 827 O O . ASP A 1 107 ? -10.892 0.393 24.022 1.00 95.75 107 ASP A O 1
ATOM 831 N N . SER A 1 108 ? -9.709 -1.179 22.930 1.00 96.75 108 SER A N 1
ATOM 832 C CA . SER A 1 108 ? -10.737 -1.481 21.935 1.00 96.75 108 SER A CA 1
ATOM 833 C C . SER A 1 108 ? -11.736 -2.555 22.363 1.00 96.75 108 SER A C 1
ATOM 835 O O . SER A 1 108 ? -11.364 -3.666 22.761 1.00 96.75 108 SER A O 1
ATOM 837 N N . GLU A 1 109 ? -13.020 -2.249 22.185 1.00 95.06 109 GLU A N 1
ATOM 838 C CA . GLU A 1 109 ? -14.147 -3.114 22.543 1.00 95.06 109 GLU A CA 1
ATOM 839 C C . GLU A 1 109 ? -14.196 -4.373 21.669 1.00 95.06 109 GLU A C 1
ATOM 841 O O . GLU A 1 109 ? -14.367 -5.489 22.169 1.00 95.06 109 GLU A O 1
ATOM 846 N N . ASP A 1 110 ? -13.992 -4.208 20.362 1.00 94.94 110 ASP A N 1
ATOM 847 C CA . ASP A 1 110 ? -13.997 -5.293 19.387 1.00 94.94 110 ASP A CA 1
ATOM 848 C C . ASP A 1 110 ? -12.921 -5.111 18.302 1.00 94.94 110 ASP A C 1
ATOM 850 O O . ASP A 1 110 ? -12.024 -4.272 18.400 1.00 94.94 110 ASP A O 1
ATOM 854 N N . ARG A 1 111 ? -12.905 -6.000 17.304 1.00 95.31 111 ARG A N 1
ATOM 855 C CA . ARG A 1 111 ? -11.894 -5.977 16.236 1.00 95.31 111 ARG A CA 1
ATOM 856 C C . ARG A 1 111 ? -12.064 -4.812 15.260 1.00 95.31 111 ARG A C 1
ATOM 858 O O . ARG A 1 111 ? -11.067 -4.353 14.714 1.00 95.31 111 ARG A O 1
ATOM 865 N N . TYR A 1 112 ? -13.283 -4.343 15.024 1.00 94.12 112 TYR A N 1
ATOM 866 C CA . TYR A 1 112 ? -13.549 -3.244 14.097 1.00 94.12 112 TYR A CA 1
ATOM 867 C C . TYR A 1 112 ? -13.274 -1.898 14.753 1.00 94.12 112 TYR A C 1
ATOM 869 O O . TYR A 1 112 ? -12.646 -1.060 14.117 1.00 94.12 112 TYR A O 1
ATOM 877 N N . ASP A 1 113 ? -13.621 -1.756 16.031 1.00 95.12 113 ASP A N 1
ATOM 878 C CA . ASP A 1 113 ? -13.190 -0.632 16.863 1.00 95.12 113 ASP A CA 1
ATOM 879 C C . ASP A 1 113 ? -11.653 -0.572 16.947 1.00 95.12 113 ASP A C 1
ATOM 881 O O . ASP A 1 113 ? -11.052 0.472 16.709 1.00 95.12 113 ASP A O 1
ATOM 885 N N . PHE A 1 114 ? -10.980 -1.717 17.128 1.00 97.56 114 PHE A N 1
ATOM 886 C CA . PHE A 1 114 ? -9.515 -1.785 17.029 1.00 97.56 114 PHE A CA 1
ATOM 887 C C . PHE A 1 114 ? -8.990 -1.306 15.672 1.00 97.56 114 PHE A C 1
ATOM 889 O O . PHE A 1 114 ? -8.040 -0.522 15.611 1.00 97.56 114 PHE A O 1
ATOM 896 N N . ALA A 1 115 ? -9.586 -1.779 14.575 1.00 96.69 115 ALA A N 1
ATOM 897 C CA . ALA A 1 115 ? -9.164 -1.388 13.239 1.00 96.69 115 ALA A CA 1
ATOM 898 C C . ALA A 1 115 ? -9.334 0.120 13.013 1.00 96.69 115 ALA A C 1
ATOM 900 O O . ALA A 1 115 ? -8.411 0.754 12.500 1.00 96.69 115 ALA A O 1
ATOM 901 N N . GLU A 1 116 ? -10.462 0.690 13.427 1.00 95.44 116 GLU A N 1
ATOM 902 C CA . GLU A 1 116 ? -10.772 2.116 13.326 1.00 95.44 116 GLU A CA 1
ATOM 903 C C . GLU A 1 116 ? -9.835 2.974 14.187 1.00 95.44 116 GLU A C 1
ATOM 905 O O . GLU A 1 116 ? -9.218 3.918 13.691 1.00 95.44 116 GLU A O 1
ATOM 910 N N . GLN A 1 117 ? -9.628 2.616 15.456 1.00 96.69 117 GLN A N 1
ATOM 911 C CA . GLN A 1 117 ? -8.703 3.338 16.330 1.00 96.69 117 GLN A CA 1
ATOM 912 C C . GLN A 1 117 ? -7.264 3.287 15.802 1.00 96.69 117 GLN A C 1
ATOM 914 O O . GLN A 1 117 ? -6.582 4.313 15.754 1.00 96.69 117 GLN A O 1
ATOM 919 N N . LEU A 1 118 ? -6.805 2.118 15.340 1.00 97.06 118 LEU A N 1
ATOM 920 C CA . LEU A 1 118 ? -5.491 1.980 14.713 1.00 97.06 118 LEU A CA 1
ATOM 921 C C . LEU A 1 118 ? -5.396 2.796 13.420 1.00 97.06 118 LEU A C 1
ATOM 923 O O . LEU A 1 118 ? -4.360 3.402 13.149 1.00 97.06 118 LEU A O 1
ATOM 927 N N . PHE A 1 119 ? -6.466 2.835 12.627 1.00 95.19 119 PHE A N 1
ATOM 928 C CA . PHE A 1 119 ? -6.532 3.658 11.427 1.00 95.19 119 PHE A CA 1
ATOM 929 C C . PHE A 1 119 ? -6.312 5.135 11.760 1.00 95.19 119 PHE A C 1
ATOM 931 O O . PHE A 1 119 ? -5.470 5.780 11.138 1.00 95.19 119 PHE A O 1
ATOM 938 N N . HIS A 1 120 ? -7.007 5.652 12.774 1.00 93.44 120 HIS A N 1
ATOM 939 C CA . HIS A 1 120 ? -6.876 7.042 13.201 1.00 93.44 120 HIS A CA 1
ATOM 940 C C . HIS A 1 120 ? -5.518 7.363 13.840 1.00 93.44 120 HIS A C 1
ATOM 942 O O . HIS A 1 120 ? -4.994 8.447 13.597 1.00 93.44 120 HIS A O 1
ATOM 948 N N . ASP A 1 121 ? -4.911 6.439 14.592 1.00 94.00 121 ASP A N 1
ATOM 949 C CA . ASP A 1 121 ? -3.567 6.628 15.172 1.00 94.00 121 ASP A CA 1
ATOM 950 C C . ASP A 1 121 ? -2.479 6.712 14.086 1.00 94.00 121 ASP A C 1
ATOM 952 O O . ASP A 1 121 ? -1.492 7.439 14.220 1.00 94.00 121 ASP A O 1
ATOM 956 N N . LEU A 1 122 ? -2.668 5.985 12.980 1.00 92.50 122 LEU A N 1
ATOM 957 C CA . LEU A 1 122 ? -1.746 5.981 11.844 1.00 92.50 122 LEU A CA 1
ATOM 958 C C . LEU A 1 122 ? -2.063 7.050 10.792 1.00 92.50 122 LEU A C 1
ATOM 960 O O . LEU A 1 122 ? -1.186 7.381 9.983 1.00 92.50 122 LEU A O 1
ATOM 964 N N . ALA A 1 123 ? -3.287 7.581 10.768 1.00 88.25 123 ALA A N 1
ATOM 965 C CA . ALA A 1 123 ? -3.695 8.619 9.833 1.00 88.25 123 ALA A CA 1
ATOM 966 C C . ALA A 1 123 ? -2.794 9.852 10.001 1.00 88.25 123 ALA A C 1
ATOM 968 O O . ALA A 1 123 ? -2.654 10.419 11.080 1.00 88.25 123 ALA A O 1
ATOM 969 N N . GLY A 1 124 ? -2.125 10.254 8.919 1.00 83.56 124 GLY A N 1
ATOM 970 C CA . GLY A 1 124 ? -1.173 11.367 8.956 1.00 83.56 124 GLY A CA 1
ATOM 971 C C . GLY A 1 124 ? 0.215 11.026 9.516 1.00 83.56 124 GLY A C 1
ATOM 972 O O . GLY A 1 124 ? 1.057 11.916 9.594 1.00 83.56 124 GLY A O 1
ATOM 973 N N . ARG A 1 125 ? 0.525 9.761 9.840 1.00 88.06 125 ARG A N 1
ATOM 974 C CA . ARG A 1 125 ? 1.902 9.359 10.191 1.00 88.06 125 ARG A CA 1
ATOM 975 C C . ARG A 1 125 ? 2.857 9.495 9.005 1.00 88.06 125 ARG A C 1
ATOM 977 O O . ARG A 1 125 ? 3.984 9.961 9.148 1.00 88.06 125 ARG A O 1
ATOM 984 N N . PHE A 1 126 ? 2.419 9.066 7.825 1.00 85.44 126 PHE A N 1
ATOM 985 C CA . PHE A 1 126 ? 3.266 8.947 6.635 1.00 85.44 126 PHE A CA 1
ATOM 986 C C . PHE A 1 126 ? 3.186 10.178 5.726 1.00 85.44 126 PHE A C 1
ATOM 988 O O . PHE A 1 126 ? 2.998 10.071 4.510 1.00 85.44 126 PHE A O 1
ATOM 995 N N . THR A 1 127 ? 3.313 11.360 6.329 1.00 72.69 127 THR A N 1
ATOM 996 C CA . THR A 1 127 ? 3.225 12.638 5.621 1.00 72.69 127 THR A CA 1
ATOM 997 C C . THR A 1 127 ? 4.495 12.938 4.842 1.00 72.69 127 THR A C 1
ATOM 999 O O . THR A 1 127 ? 5.602 12.860 5.369 1.00 72.69 127 THR A O 1
ATOM 1002 N N . GLY A 1 128 ? 4.343 13.380 3.600 1.00 63.28 128 GLY A N 1
ATOM 1003 C CA . GLY A 1 128 ? 5.445 13.899 2.802 1.00 63.28 128 GLY A CA 1
ATOM 1004 C C . GLY A 1 128 ? 4.962 14.407 1.448 1.00 63.28 128 GLY A C 1
ATOM 1005 O O . GLY A 1 128 ? 3.806 14.175 1.079 1.00 63.28 128 GLY A O 1
ATOM 1006 N N . PRO A 1 129 ? 5.815 15.119 0.693 1.00 62.38 129 PRO A N 1
ATOM 1007 C CA . PRO A 1 129 ? 5.440 15.631 -0.613 1.00 62.38 129 PRO A CA 1
ATOM 1008 C C . PRO A 1 129 ? 4.990 14.479 -1.513 1.00 62.38 129 PRO A C 1
ATOM 1010 O O . PRO A 1 129 ? 5.717 13.504 -1.732 1.00 62.38 129 PRO A O 1
ATOM 1013 N N . THR A 1 130 ? 3.776 14.597 -2.056 1.00 63.50 130 THR A N 1
ATOM 1014 C CA . THR A 1 130 ? 3.240 13.613 -2.992 1.00 63.50 130 THR A CA 1
ATOM 1015 C C . THR A 1 130 ? 4.263 13.394 -4.100 1.00 63.50 130 THR A C 1
ATOM 1017 O O . THR A 1 130 ? 4.785 14.350 -4.675 1.00 63.50 130 THR A O 1
ATOM 1020 N N . ARG A 1 131 ? 4.529 12.132 -4.443 1.00 64.56 131 ARG A N 1
ATOM 1021 C CA . ARG A 1 131 ? 5.493 11.756 -5.491 1.00 64.56 131 ARG A CA 1
ATOM 1022 C C . ARG A 1 131 ? 6.972 11.842 -5.125 1.00 64.56 131 ARG A C 1
ATOM 1024 O O . ARG A 1 131 ? 7.805 11.713 -6.020 1.00 64.56 131 ARG A O 1
ATOM 1031 N N . GLU A 1 132 ? 7.326 11.914 -3.844 1.00 64.06 132 GLU A N 1
ATOM 1032 C CA . GLU A 1 132 ? 8.723 11.748 -3.404 1.00 64.06 132 GLU A CA 1
ATOM 1033 C C . GLU A 1 132 ? 9.346 10.425 -3.892 1.00 64.06 132 GLU A C 1
ATOM 1035 O O . GLU A 1 132 ? 10.532 10.353 -4.219 1.00 64.06 132 GLU A O 1
ATOM 1040 N N . TYR A 1 133 ? 8.517 9.398 -4.087 1.00 63.25 133 TYR A N 1
ATOM 1041 C CA . TYR A 1 133 ? 8.919 8.141 -4.714 1.00 63.25 133 TYR A CA 1
ATOM 1042 C C . TYR A 1 133 ? 9.540 8.272 -6.110 1.00 63.25 133 TYR A C 1
ATOM 1044 O O . TYR A 1 133 ? 10.307 7.401 -6.513 1.00 63.25 133 TYR A O 1
ATOM 1052 N N . LEU A 1 134 ? 9.240 9.342 -6.855 1.00 63.25 134 LEU A N 1
ATOM 1053 C CA . LEU A 1 134 ? 9.865 9.614 -8.153 1.00 63.25 134 LEU A CA 1
ATOM 1054 C C . LEU A 1 134 ? 11.310 10.087 -8.010 1.00 63.25 134 LEU A C 1
ATOM 1056 O O . LEU A 1 134 ? 12.120 9.877 -8.911 1.00 63.25 134 LEU A O 1
ATOM 1060 N N . LEU A 1 135 ? 11.631 10.724 -6.886 1.00 66.12 135 LEU A N 1
ATOM 1061 C CA . LEU A 1 135 ? 12.971 11.214 -6.584 1.00 66.12 135 LEU A CA 1
ATOM 1062 C C . LEU A 1 135 ? 13.850 10.098 -6.017 1.00 66.12 135 LEU A C 1
ATOM 1064 O O . LEU A 1 135 ? 15.065 10.110 -6.212 1.00 66.12 135 LEU A O 1
ATOM 1068 N N . GLN A 1 136 ? 13.245 9.137 -5.314 1.00 71.44 136 GLN A N 1
ATOM 1069 C CA . GLN A 1 136 ? 13.962 8.068 -4.616 1.00 71.44 136 GLN A CA 1
ATOM 1070 C C . GLN A 1 136 ? 13.330 6.683 -4.858 1.00 71.44 136 GLN A C 1
ATOM 1072 O O . GLN A 1 136 ? 13.014 5.977 -3.897 1.00 71.44 136 GLN A O 1
ATOM 1077 N N . PRO A 1 137 ? 13.169 6.238 -6.122 1.00 69.62 137 PRO A N 1
ATOM 1078 C CA . PRO A 1 137 ? 12.498 4.974 -6.440 1.00 69.62 137 PRO A CA 1
ATOM 1079 C C . PRO A 1 137 ? 13.174 3.773 -5.770 1.00 69.62 137 PRO A C 1
ATOM 1081 O O . PRO A 1 137 ? 12.504 2.848 -5.314 1.00 69.62 137 PRO A O 1
ATOM 1084 N N . GLN A 1 138 ? 14.502 3.804 -5.629 1.00 73.75 138 GLN A N 1
ATOM 1085 C CA . GLN A 1 138 ? 15.259 2.765 -4.937 1.00 73.75 138 GLN A CA 1
ATOM 1086 C C . GLN A 1 138 ? 14.765 2.522 -3.509 1.00 73.75 138 GLN A C 1
ATOM 1088 O O . GLN A 1 138 ? 14.791 1.376 -3.066 1.00 73.75 138 GLN A O 1
ATOM 1093 N N . ARG A 1 139 ? 14.268 3.556 -2.809 1.00 77.75 139 ARG A N 1
ATOM 1094 C CA . ARG A 1 139 ? 13.793 3.387 -1.434 1.00 77.75 139 ARG A CA 1
ATOM 1095 C C . ARG A 1 139 ? 12.553 2.509 -1.353 1.00 77.75 139 ARG A C 1
ATOM 1097 O O . ARG A 1 139 ? 12.366 1.812 -0.372 1.00 77.75 139 ARG A O 1
ATOM 1104 N N . ILE A 1 140 ? 11.739 2.514 -2.399 1.00 75.19 140 ILE A N 1
ATOM 1105 C CA . ILE A 1 140 ? 10.451 1.816 -2.435 1.00 75.19 140 ILE A CA 1
ATOM 1106 C C . ILE A 1 140 ? 10.586 0.439 -3.068 1.00 75.19 140 ILE A C 1
ATOM 1108 O O . ILE A 1 140 ? 9.947 -0.514 -2.631 1.00 75.19 140 ILE A O 1
ATOM 1112 N N . PHE A 1 141 ? 11.441 0.309 -4.084 1.00 72.56 141 PHE A N 1
ATOM 1113 C CA . PHE A 1 141 ? 11.628 -0.970 -4.763 1.00 72.56 141 PHE A CA 1
ATOM 1114 C C . PHE A 1 141 ? 12.585 -1.912 -4.034 1.00 72.56 141 PHE A C 1
ATOM 1116 O O . PHE A 1 141 ? 12.381 -3.124 -4.089 1.00 72.56 141 PHE A O 1
ATOM 1123 N N . LEU A 1 142 ? 13.638 -1.388 -3.395 1.00 79.00 142 LEU A N 1
ATOM 1124 C CA . LEU A 1 142 ? 14.696 -2.224 -2.815 1.00 79.00 142 LEU A CA 1
ATOM 1125 C C . LEU A 1 142 ? 14.506 -2.490 -1.323 1.00 79.00 142 LEU A C 1
ATOM 1127 O O . LEU A 1 142 ? 14.915 -3.551 -0.854 1.00 79.00 142 LEU A O 1
ATOM 1131 N N . HIS A 1 143 ? 13.885 -1.573 -0.577 1.00 84.50 143 HIS A N 1
ATOM 1132 C CA . HIS A 1 143 ? 13.563 -1.838 0.821 1.00 84.50 143 HIS A CA 1
ATOM 1133 C C . HIS A 1 143 ? 12.223 -2.561 0.914 1.00 84.50 143 HIS A C 1
ATOM 1135 O O . HIS A 1 143 ? 11.201 -2.098 0.416 1.00 84.50 143 HIS A O 1
ATOM 1141 N N . LYS A 1 144 ? 12.256 -3.737 1.540 1.00 86.94 144 LYS A N 1
ATOM 1142 C CA . LYS A 1 144 ? 11.109 -4.627 1.747 1.00 86.94 144 LYS A CA 1
ATOM 1143 C C . LYS A 1 144 ? 10.977 -4.984 3.224 1.00 86.94 144 LYS A C 1
ATOM 1145 O O . LYS A 1 144 ? 10.793 -6.143 3.559 1.00 86.94 144 LYS A O 1
ATOM 1150 N N . SER A 1 145 ? 11.131 -3.991 4.095 1.00 91.62 145 SER A N 1
ATOM 1151 C CA . SER A 1 145 ? 11.064 -4.133 5.552 1.00 91.62 145 SER A CA 1
ATOM 1152 C C . SER A 1 145 ? 10.027 -3.165 6.105 1.00 91.62 145 SER A C 1
ATOM 1154 O O . SER A 1 145 ? 10.067 -1.978 5.776 1.00 91.62 145 SER A O 1
ATOM 1156 N N . ALA A 1 146 ? 9.096 -3.678 6.905 1.00 93.25 146 ALA A N 1
ATOM 1157 C CA . ALA A 1 146 ? 8.131 -2.873 7.631 1.00 93.25 146 ALA A CA 1
ATOM 1158 C C . ALA A 1 146 ? 8.843 -1.914 8.591 1.00 93.25 146 ALA A C 1
ATOM 1160 O O . ALA A 1 146 ? 8.563 -0.719 8.533 1.00 93.25 146 ALA A O 1
ATOM 1161 N N . ALA A 1 147 ? 9.837 -2.391 9.353 1.00 94.81 147 ALA A N 1
ATOM 1162 C CA . ALA A 1 147 ? 10.684 -1.539 10.195 1.00 94.81 147 ALA A CA 1
ATOM 1163 C C . ALA A 1 147 ? 11.296 -0.363 9.425 1.00 94.81 147 ALA A C 1
ATOM 1165 O O . ALA A 1 147 ? 11.182 0.779 9.857 1.00 94.81 147 ALA A O 1
ATOM 1166 N N . TYR A 1 148 ? 11.849 -0.604 8.232 1.00 93.19 148 TYR A N 1
ATOM 1167 C CA . TYR A 1 148 ? 12.433 0.475 7.430 1.00 93.19 148 TYR A CA 1
ATOM 1168 C C . TYR A 1 148 ? 11.437 1.601 7.110 1.00 93.19 148 TYR A C 1
ATOM 1170 O O . TYR A 1 148 ? 11.778 2.780 7.219 1.00 93.19 148 TYR A O 1
ATOM 1178 N N . PHE A 1 149 ? 10.219 1.262 6.673 1.00 90.94 149 PHE A N 1
ATOM 1179 C CA . PHE A 1 149 ? 9.216 2.281 6.340 1.00 90.94 149 PHE A CA 1
ATOM 1180 C C . PHE A 1 149 ? 8.549 2.874 7.575 1.00 90.94 149 PHE A C 1
ATOM 1182 O O . PHE A 1 149 ? 8.105 4.014 7.524 1.00 90.94 149 PHE A O 1
ATOM 1189 N N . TRP A 1 150 ? 8.510 2.130 8.676 1.00 92.50 150 TRP A N 1
ATOM 1190 C CA . TRP A 1 150 ? 8.031 2.623 9.955 1.00 92.50 150 TRP A CA 1
ATOM 1191 C C . TRP A 1 150 ? 8.942 3.705 10.548 1.00 92.50 150 TRP A C 1
ATOM 1193 O O . TRP A 1 150 ? 8.447 4.715 11.052 1.00 92.50 150 TRP A O 1
ATOM 1203 N N . GLU A 1 151 ? 10.258 3.494 10.460 1.00 90.62 151 GLU A N 1
ATOM 1204 C CA . GLU A 1 151 ? 11.308 4.416 10.917 1.00 90.62 151 GLU A CA 1
ATOM 1205 C C . GLU A 1 151 ? 11.575 5.553 9.922 1.00 90.62 151 GLU A C 1
ATOM 1207 O O . GLU A 1 151 ? 12.223 6.547 10.251 1.00 90.62 151 GLU A O 1
ATOM 1212 N N . THR A 1 152 ? 11.109 5.412 8.679 1.00 83.31 152 THR A N 1
ATOM 1213 C CA . THR A 1 152 ? 11.265 6.452 7.667 1.00 83.31 152 THR A CA 1
ATOM 1214 C C . THR A 1 152 ? 10.365 7.636 8.003 1.00 83.31 152 THR A C 1
ATOM 1216 O O . THR A 1 152 ? 9.148 7.569 7.858 1.00 83.31 152 THR A O 1
ATOM 1219 N N . GLU A 1 153 ? 10.979 8.763 8.356 1.00 70.12 153 GLU A N 1
ATOM 1220 C CA . GLU A 1 153 ? 10.307 10.059 8.307 1.00 70.12 153 GLU A CA 1
ATOM 1221 C C . GLU A 1 153 ? 10.028 10.427 6.839 1.00 70.12 153 GLU A C 1
ATOM 1223 O O . GLU A 1 153 ? 10.936 10.399 5.997 1.00 70.12 153 GLU A O 1
ATOM 1228 N N . GLY A 1 154 ? 8.776 10.766 6.518 1.00 75.88 154 GLY A N 1
ATOM 1229 C CA . GLY A 1 154 ? 8.392 11.292 5.208 1.00 75.88 154 GLY A CA 1
ATOM 1230 C C . GLY A 1 154 ? 7.365 10.454 4.445 1.00 75.88 154 GLY A C 1
ATOM 1231 O O . GLY A 1 154 ? 6.569 9.704 5.012 1.00 75.88 154 GLY A O 1
ATOM 1232 N N . TYR A 1 155 ? 7.372 10.613 3.119 1.00 81.00 155 TYR A N 1
ATOM 1233 C CA . TYR A 1 155 ? 6.372 10.011 2.244 1.00 81.00 155 TYR A CA 1
ATOM 1234 C C . TYR A 1 155 ? 6.523 8.486 2.149 1.00 81.00 155 TYR A C 1
ATOM 1236 O O . TYR A 1 155 ? 7.543 7.967 1.681 1.00 81.00 155 TYR A O 1
ATOM 1244 N N . VAL A 1 156 ? 5.440 7.770 2.450 1.00 86.44 156 VAL A N 1
ATOM 1245 C CA . VAL A 1 156 ? 5.284 6.343 2.139 1.00 86.44 156 VAL A CA 1
ATOM 1246 C C . VAL A 1 156 ? 4.167 6.187 1.095 1.00 86.44 156 VAL A C 1
ATOM 1248 O O . VAL A 1 156 ? 3.081 6.721 1.290 1.00 86.44 156 VAL A O 1
ATOM 1251 N N . PRO A 1 157 ? 4.381 5.490 -0.037 1.00 82.06 157 PRO A N 1
ATOM 1252 C CA . PRO A 1 157 ? 3.329 5.225 -1.022 1.00 82.06 157 PRO A CA 1
ATOM 1253 C C . PRO A 1 157 ? 2.139 4.451 -0.444 1.00 82.06 157 PRO A C 1
ATOM 1255 O O . PRO A 1 157 ? 2.342 3.571 0.391 1.00 82.06 157 PRO A O 1
ATOM 1258 N N . SER A 1 158 ? 0.932 4.671 -0.982 1.00 83.00 158 SER A N 1
ATOM 1259 C CA . SER A 1 158 ? -0.300 4.020 -0.500 1.00 83.00 158 SER A CA 1
ATOM 1260 C C . SER A 1 158 ? -0.172 2.501 -0.376 1.00 83.00 158 SER A C 1
ATOM 1262 O O . SER A 1 158 ? -0.406 1.978 0.701 1.00 83.00 158 SER A O 1
ATOM 1264 N N . HIS A 1 159 ? 0.358 1.788 -1.379 1.00 81.69 159 HIS A N 1
ATOM 1265 C CA . HIS A 1 159 ? 0.562 0.329 -1.274 1.00 81.69 159 HIS A CA 1
ATOM 1266 C C . HIS A 1 159 ? 1.429 -0.140 -0.097 1.00 81.69 159 HIS A C 1
ATOM 1268 O O . HIS A 1 159 ? 1.288 -1.283 0.341 1.00 81.69 159 HIS A O 1
ATOM 1274 N N . LEU A 1 160 ? 2.374 0.680 0.367 1.00 88.38 160 LEU A N 1
ATOM 1275 C CA . LEU A 1 160 ? 3.214 0.364 1.520 1.00 88.38 160 LEU A CA 1
ATOM 1276 C C . LEU A 1 160 ? 2.516 0.754 2.821 1.00 88.38 160 LEU A C 1
ATOM 1278 O O . LEU A 1 160 ? 2.548 -0.042 3.752 1.00 88.38 160 LEU A O 1
ATOM 1282 N N . GLN A 1 161 ? 1.814 1.893 2.855 1.00 90.69 161 GLN A N 1
ATOM 1283 C CA . GLN A 1 161 ? 0.953 2.263 3.986 1.00 90.69 161 GLN A CA 1
ATOM 1284 C C . GLN A 1 161 ? -0.105 1.175 4.248 1.00 90.69 161 GLN A C 1
ATOM 1286 O O . GLN A 1 161 ? -0.237 0.686 5.365 1.00 90.69 161 GLN A O 1
ATOM 1291 N N . THR A 1 162 ? -0.780 0.714 3.192 1.00 90.31 162 THR A N 1
ATOM 1292 C CA . THR A 1 162 ? -1.750 -0.390 3.207 1.00 90.31 162 THR A CA 1
ATOM 1293 C C . THR A 1 162 ? -1.144 -1.690 3.746 1.00 90.31 162 THR A C 1
ATOM 1295 O O . THR A 1 162 ? -1.789 -2.401 4.509 1.00 90.31 162 THR A O 1
ATOM 1298 N N . GLN A 1 163 ? 0.096 -2.023 3.365 1.00 92.69 163 GLN A N 1
ATOM 1299 C CA . GLN A 1 163 ? 0.771 -3.230 3.859 1.00 92.69 163 GLN A CA 1
ATOM 1300 C C . GLN A 1 163 ? 1.182 -3.109 5.327 1.00 92.69 163 GLN A C 1
ATOM 1302 O O . GLN A 1 163 ? 0.978 -4.060 6.071 1.00 92.69 163 GLN A O 1
ATOM 1307 N N . LEU A 1 164 ? 1.704 -1.953 5.746 1.00 94.88 164 LEU A N 1
ATOM 1308 C CA . LEU A 1 164 ? 2.036 -1.682 7.147 1.00 94.88 164 LEU A CA 1
ATOM 1309 C C . LEU A 1 164 ? 0.800 -1.801 8.037 1.00 94.88 164 LEU A C 1
ATOM 1311 O O . LEU A 1 164 ? 0.821 -2.536 9.018 1.00 94.88 164 LEU A O 1
ATOM 1315 N N . TYR A 1 165 ? -0.294 -1.148 7.647 1.00 96.31 165 TYR A N 1
ATOM 1316 C CA . TYR A 1 165 ? -1.549 -1.221 8.384 1.00 96.31 165 TYR A CA 1
ATOM 1317 C C . TYR A 1 165 ? -2.093 -2.655 8.444 1.00 96.31 165 TYR A C 1
ATOM 1319 O O . TYR A 1 165 ? -2.433 -3.129 9.522 1.00 96.31 165 TYR A O 1
ATOM 1327 N N . ARG A 1 166 ? -2.061 -3.402 7.328 1.00 96.19 166 ARG A N 1
ATOM 1328 C CA . ARG A 1 166 ? -2.428 -4.830 7.317 1.00 96.19 166 ARG A CA 1
ATOM 1329 C C . ARG A 1 166 ? -1.566 -5.660 8.268 1.00 96.19 166 ARG A C 1
ATOM 1331 O O . ARG A 1 166 ? -2.110 -6.506 8.967 1.00 96.19 166 ARG A O 1
ATOM 1338 N N . HIS A 1 167 ? -0.250 -5.453 8.291 1.00 96.75 167 HIS A N 1
ATOM 1339 C CA . HIS A 1 167 ? 0.632 -6.185 9.205 1.00 96.75 167 HIS A CA 1
ATOM 1340 C C . HIS A 1 167 ? 0.280 -5.889 10.662 1.00 96.75 167 HIS A C 1
ATOM 1342 O O . HIS A 1 167 ? 0.202 -6.813 11.457 1.00 96.75 167 HIS A O 1
ATOM 1348 N N . MET A 1 168 ? -0.001 -4.630 11.007 1.00 97.81 168 MET A N 1
ATOM 1349 C CA . MET A 1 168 ? -0.390 -4.257 12.371 1.00 97.81 168 MET A CA 1
ATOM 1350 C C . MET A 1 168 ? -1.763 -4.827 12.763 1.00 97.81 168 MET A C 1
ATOM 1352 O O . MET A 1 168 ? -1.924 -5.298 13.888 1.00 97.81 168 MET A O 1
ATOM 1356 N N . LEU A 1 169 ? -2.724 -4.860 11.831 1.00 97.69 169 LEU A N 1
ATOM 1357 C CA . LEU A 1 169 ? -4.012 -5.533 12.028 1.00 97.69 169 LEU A CA 1
ATOM 1358 C C . LEU A 1 169 ? -3.828 -7.026 12.327 1.00 97.69 169 LEU A C 1
ATOM 1360 O O . LEU A 1 169 ? -4.398 -7.526 13.291 1.00 97.69 169 LEU A O 1
ATOM 1364 N N . ILE A 1 170 ? -3.002 -7.728 11.550 1.00 97.19 170 ILE A N 1
ATOM 1365 C CA . ILE A 1 170 ? -2.733 -9.162 11.750 1.00 97.19 170 ILE A CA 1
ATOM 1366 C C . ILE A 1 170 ? -1.928 -9.400 13.035 1.00 97.19 170 ILE A C 1
ATOM 1368 O O . ILE A 1 170 ? -2.226 -10.322 13.789 1.00 97.19 170 ILE A O 1
ATOM 1372 N N . ALA A 1 171 ? -0.950 -8.541 13.335 1.00 97.12 171 ALA A N 1
ATOM 1373 C CA . ALA A 1 171 ? -0.118 -8.636 14.534 1.00 97.12 171 ALA A CA 1
ATOM 1374 C C . ALA A 1 171 ? -0.921 -8.505 15.838 1.00 97.12 171 ALA A C 1
ATOM 1376 O O . ALA A 1 171 ? -0.489 -9.024 16.864 1.00 97.12 171 ALA A O 1
ATOM 1377 N N . SER A 1 172 ? -2.099 -7.869 15.804 1.00 97.00 172 SER A N 1
ATOM 1378 C CA . SER A 1 172 ? -3.024 -7.839 16.947 1.00 97.00 172 SER A CA 1
ATOM 1379 C C . SER A 1 172 ? -3.591 -9.217 17.316 1.00 97.00 172 SER A C 1
ATOM 1381 O O . SER A 1 172 ? -4.095 -9.405 18.418 1.00 97.00 172 SER A O 1
ATOM 1383 N N . GLY A 1 173 ? -3.563 -10.184 16.390 1.00 96.94 173 GLY A N 1
ATOM 1384 C CA . GLY A 1 173 ? -4.225 -11.479 16.543 1.00 96.94 173 GLY A CA 1
ATOM 1385 C C . GLY A 1 173 ? -5.755 -11.433 16.423 1.00 96.94 173 GLY A C 1
ATOM 1386 O O . GLY A 1 173 ? -6.398 -12.466 16.591 1.00 96.94 173 GLY A O 1
ATOM 1387 N N . ARG A 1 174 ? -6.355 -10.267 16.128 1.00 96.38 174 ARG A N 1
ATOM 1388 C CA . ARG A 1 174 ? -7.811 -10.108 15.927 1.00 96.38 174 ARG A CA 1
ATOM 1389 C C . ARG A 1 174 ? -8.288 -10.418 14.507 1.00 96.38 174 ARG A C 1
ATOM 1391 O O . ARG A 1 174 ? -9.497 -10.538 14.292 1.00 96.38 174 ARG A O 1
ATOM 1398 N N . PHE A 1 175 ? -7.354 -10.496 13.564 1.00 96.94 175 PHE A N 1
ATOM 1399 C CA . PHE A 1 175 ? -7.610 -10.659 12.139 1.00 96.94 175 PHE A CA 1
ATOM 1400 C C . PHE A 1 175 ? -6.719 -11.742 11.544 1.00 96.94 175 PHE A C 1
ATOM 1402 O O . PHE A 1 175 ? -5.500 -11.715 11.728 1.00 96.94 175 PHE A O 1
ATOM 1409 N N . ASP A 1 176 ? -7.325 -12.626 10.761 1.00 95.75 176 ASP A N 1
ATOM 1410 C CA . ASP A 1 176 ? -6.607 -13.552 9.897 1.00 95.75 176 ASP A CA 1
ATOM 1411 C C . ASP A 1 176 ? -6.187 -12.876 8.580 1.00 95.75 176 ASP A C 1
ATOM 1413 O O . ASP A 1 176 ? -6.691 -11.827 8.160 1.00 95.75 176 ASP A O 1
ATOM 1417 N N . GLU A 1 177 ? -5.219 -13.485 7.896 1.00 90.75 177 GLU A N 1
ATOM 1418 C CA . GLU A 1 177 ? -4.644 -12.940 6.666 1.00 90.75 177 GLU A CA 1
ATOM 1419 C C . GLU A 1 177 ? -5.659 -12.731 5.531 1.00 90.75 177 GLU A C 1
ATOM 1421 O O . GLU A 1 177 ? -5.482 -11.824 4.710 1.00 90.75 177 GLU A O 1
ATOM 1426 N N . ASP A 1 178 ? -6.674 -1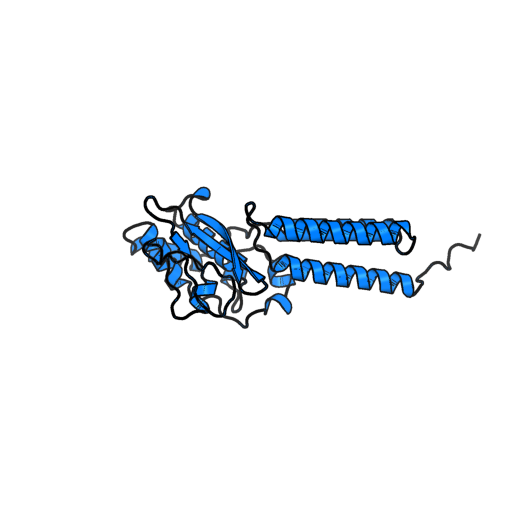3.586 5.445 1.00 92.81 178 ASP A N 1
ATOM 1427 C CA . ASP A 1 178 ? -7.720 -13.564 4.423 1.00 92.81 178 ASP A CA 1
ATOM 1428 C C . ASP A 1 178 ? -8.886 -12.631 4.772 1.00 92.81 178 ASP A C 1
ATOM 1430 O O . ASP A 1 178 ? -9.658 -12.265 3.887 1.00 92.81 178 ASP A O 1
ATOM 1434 N N . GLU A 1 179 ? -8.972 -12.176 6.022 1.00 92.38 179 GLU A N 1
ATOM 1435 C CA . GLU A 1 179 ? -9.967 -11.200 6.467 1.00 92.38 179 GLU A CA 1
ATOM 1436 C C . GLU A 1 179 ? -9.563 -9.759 6.154 1.00 92.38 179 GLU A C 1
ATOM 1438 O O . GLU A 1 179 ? -10.406 -8.864 6.150 1.00 92.38 179 GLU A O 1
ATOM 1443 N N . VAL A 1 180 ? -8.279 -9.518 5.888 1.00 93.06 180 VAL A N 1
ATOM 1444 C CA . VAL A 1 180 ? -7.741 -8.190 5.580 1.00 93.06 180 VAL A CA 1
ATOM 1445 C C . VAL A 1 180 ? -7.135 -8.219 4.183 1.00 93.06 180 VAL A C 1
ATOM 1447 O O . VAL A 1 180 ? -5.946 -8.494 3.975 1.00 93.06 180 VAL A O 1
ATOM 1450 N N . VAL A 1 181 ? -7.980 -7.946 3.194 1.00 89.00 181 VAL A N 1
ATOM 1451 C CA . VAL A 1 181 ? -7.659 -8.095 1.777 1.00 89.00 181 VAL A CA 1
ATOM 1452 C C . VAL A 1 181 ? -7.156 -6.773 1.218 1.00 89.00 181 VAL A C 1
ATOM 1454 O O . VAL A 1 181 ? -7.772 -5.720 1.363 1.00 89.00 181 VAL A O 1
ATOM 1457 N N . ARG A 1 182 ? -6.016 -6.818 0.530 1.00 85.81 182 ARG A N 1
ATOM 1458 C CA . ARG A 1 182 ? -5.515 -5.656 -0.209 1.00 85.81 182 ARG A CA 1
ATOM 1459 C C . ARG A 1 182 ? -6.340 -5.473 -1.465 1.00 85.81 182 ARG A C 1
ATOM 1461 O O . ARG A 1 182 ? -6.436 -6.399 -2.264 1.00 85.81 182 ARG A O 1
ATOM 1468 N N . ARG A 1 183 ? -6.842 -4.263 -1.657 1.00 79.62 183 ARG A N 1
ATOM 1469 C CA . ARG A 1 183 ? -7.572 -3.852 -2.846 1.00 79.62 183 ARG A CA 1
ATOM 1470 C C . ARG A 1 183 ? -6.843 -2.744 -3.571 1.00 79.62 183 ARG A C 1
ATOM 1472 O O . ARG A 1 183 ? -5.984 -2.053 -3.019 1.00 79.62 183 ARG A O 1
ATOM 1479 N N . THR A 1 184 ? -7.165 -2.620 -4.852 1.00 70.62 184 THR A N 1
ATOM 1480 C CA . THR A 1 184 ? -6.612 -1.577 -5.710 1.00 70.62 184 THR A CA 1
ATOM 1481 C C . THR A 1 184 ? -7.733 -0.821 -6.406 1.00 70.62 184 THR A C 1
ATOM 1483 O O . THR A 1 184 ? -8.582 -1.415 -7.063 1.00 70.62 184 THR A O 1
ATOM 1486 N N . GLY A 1 185 ? -7.704 0.500 -6.286 1.00 66.81 185 GLY A N 1
ATOM 1487 C CA . GLY A 1 185 ? -8.538 1.437 -7.029 1.00 66.81 185 GLY A CA 1
ATOM 1488 C C . GLY A 1 185 ? -7.685 2.334 -7.918 1.00 66.81 185 GLY A C 1
ATOM 1489 O O . GLY A 1 185 ? -6.539 2.020 -8.258 1.00 66.81 185 GLY A O 1
ATOM 1490 N N . ARG A 1 186 ? -8.232 3.488 -8.290 1.00 60.56 186 ARG A N 1
ATOM 1491 C CA . ARG A 1 186 ? -7.557 4.494 -9.115 1.00 60.56 186 ARG A CA 1
ATOM 1492 C C . ARG A 1 186 ? -7.710 5.852 -8.439 1.00 60.56 186 ARG A C 1
ATOM 1494 O O . ARG A 1 186 ? -8.817 6.172 -8.084 1.00 60.56 186 ARG A O 1
ATOM 1501 N N . CYS A 1 187 ? -6.663 6.663 -8.285 1.00 60.44 187 CYS A N 1
ATOM 1502 C CA . CYS A 1 187 ? -6.808 8.102 -7.996 1.00 60.44 187 CYS A CA 1
ATOM 1503 C C . CYS A 1 187 ? -6.164 8.877 -9.145 1.00 60.44 187 CYS A C 1
ATOM 1505 O O . CYS A 1 187 ? -4.966 8.736 -9.418 1.00 60.44 187 CYS A O 1
ATOM 1507 N N . PHE A 1 188 ? -6.964 9.680 -9.855 1.00 59.94 188 PHE A N 1
ATOM 1508 C CA . PHE A 1 188 ? -6.550 10.440 -11.040 1.00 59.94 188 PHE A CA 1
ATOM 1509 C C . PHE A 1 188 ? -5.900 9.537 -12.108 1.00 59.94 188 PHE A C 1
ATOM 1511 O O . PHE A 1 188 ? -6.575 8.803 -12.833 1.00 59.94 188 PHE A O 1
ATOM 1518 N N . ASN A 1 189 ? -4.571 9.558 -12.208 1.00 56.91 189 ASN A N 1
ATOM 1519 C CA . ASN A 1 189 ? -3.788 8.803 -13.184 1.00 56.91 189 ASN A CA 1
ATOM 1520 C C . ASN A 1 189 ? -2.904 7.709 -12.564 1.00 56.91 189 ASN A C 1
ATOM 1522 O O . ASN A 1 189 ? -2.133 7.092 -13.299 1.00 56.91 189 ASN A O 1
ATOM 1526 N N . SER A 1 190 ? -3.013 7.462 -11.256 1.00 54.66 190 SER A N 1
ATOM 1527 C CA . SER A 1 190 ? -2.247 6.433 -10.552 1.00 54.66 190 SER A CA 1
ATOM 1528 C C . SER A 1 190 ? -3.185 5.378 -9.974 1.00 54.66 190 SER A C 1
ATOM 1530 O O . SER A 1 190 ? -4.209 5.729 -9.386 1.00 54.66 190 SER A O 1
ATOM 1532 N N . PRO A 1 191 ? -2.859 4.086 -10.091 1.00 64.56 191 PRO A N 1
ATOM 1533 C CA . PRO A 1 191 ? -3.463 3.082 -9.234 1.00 64.56 191 PRO A CA 1
ATOM 1534 C C . PRO A 1 191 ? -3.191 3.396 -7.764 1.00 64.56 191 PRO A C 1
ATOM 1536 O O . PRO A 1 191 ? -2.195 4.043 -7.419 1.00 64.56 191 PRO A O 1
ATOM 1539 N N . HIS A 1 192 ? -4.103 2.944 -6.917 1.00 76.25 192 HIS A N 1
ATOM 1540 C CA . HIS A 1 192 ? -4.139 3.307 -5.511 1.00 76.25 192 HIS A CA 1
ATOM 1541 C C . HIS A 1 192 ? -4.471 2.100 -4.644 1.00 76.25 192 HIS A C 1
ATOM 1543 O O . HIS A 1 192 ? -5.340 1.323 -5.019 1.00 76.25 192 HIS A O 1
ATOM 1549 N N . GLY A 1 193 ? -3.769 1.921 -3.527 1.00 77.69 193 GLY A N 1
ATOM 1550 C CA . GLY A 1 193 ? -3.951 0.775 -2.636 1.00 77.69 193 GLY A CA 1
ATOM 1551 C C . GLY A 1 193 ? -4.756 1.144 -1.405 1.00 77.69 193 GLY A C 1
ATOM 1552 O O . GLY A 1 193 ? -4.484 2.172 -0.794 1.00 77.69 193 GLY A O 1
ATOM 1553 N N . TYR A 1 194 ? -5.688 0.276 -1.030 1.00 85.44 194 TYR A N 1
ATOM 1554 C CA . TYR A 1 194 ? -6.463 0.364 0.207 1.00 85.44 194 TYR A CA 1
ATOM 1555 C C . TYR A 1 194 ? -6.741 -1.049 0.744 1.00 85.44 194 TYR A C 1
ATOM 1557 O O . TYR A 1 194 ? -6.426 -2.046 0.083 1.00 85.44 194 TYR A O 1
ATOM 1565 N N . LEU A 1 195 ? -7.271 -1.157 1.961 1.00 89.69 195 LEU A N 1
ATOM 1566 C CA . LEU A 1 195 ? -7.716 -2.435 2.525 1.00 89.69 195 LEU A CA 1
ATOM 1567 C C . LEU A 1 195 ? -9.231 -2.564 2.451 1.00 89.69 195 LEU A C 1
ATOM 1569 O O . LEU A 1 195 ? -9.949 -1.596 2.678 1.00 89.69 195 LEU A O 1
ATOM 1573 N N . GLU A 1 196 ? -9.686 -3.778 2.171 1.00 89.00 196 GLU A N 1
ATOM 1574 C CA . GLU A 1 196 ? -11.026 -4.258 2.484 1.00 89.00 196 GLU A CA 1
ATOM 1575 C C . GLU A 1 196 ? -10.904 -5.203 3.682 1.00 89.00 196 GLU A C 1
ATOM 1577 O O . GLU A 1 196 ? -10.146 -6.175 3.648 1.00 89.00 196 GLU A O 1
ATOM 1582 N N . ILE A 1 197 ? -11.624 -4.886 4.749 1.00 90.81 197 ILE A N 1
ATOM 1583 C CA . ILE A 1 197 ? -11.684 -5.653 5.985 1.00 90.81 197 ILE A CA 1
ATOM 1584 C C . ILE A 1 197 ? -13.019 -6.398 5.987 1.00 90.81 197 ILE A C 1
ATOM 1586 O O . ILE A 1 197 ? -14.087 -5.792 5.865 1.00 90.81 197 ILE A O 1
ATOM 1590 N N . ALA A 1 198 ? -12.958 -7.722 6.107 1.00 88.38 198 ALA A N 1
ATOM 1591 C CA . ALA A 1 198 ? -14.129 -8.579 6.158 1.00 88.38 198 ALA A CA 1
ATOM 1592 C C . ALA A 1 198 ? -14.986 -8.216 7.375 1.00 88.38 198 ALA A C 1
ATOM 1594 O O . ALA A 1 198 ? -14.496 -8.226 8.504 1.00 88.38 198 ALA A O 1
ATOM 1595 N N . HIS A 1 199 ? -16.261 -7.915 7.132 1.00 84.38 199 HIS A N 1
ATOM 1596 C CA . HIS A 1 199 ? -17.257 -7.631 8.156 1.00 84.38 199 HIS A CA 1
ATOM 1597 C C . HIS A 1 199 ? -18.564 -8.369 7.811 1.00 84.38 199 HIS A C 1
ATOM 1599 O O . HIS A 1 199 ? -18.910 -8.477 6.633 1.00 84.38 199 HIS A O 1
ATOM 1605 N N . PRO A 1 200 ? -19.294 -8.924 8.799 1.00 81.31 200 PRO A N 1
ATOM 1606 C CA . PRO A 1 200 ? -20.452 -9.784 8.538 1.00 81.31 200 PRO A CA 1
ATOM 1607 C C . PRO A 1 200 ? -21.615 -9.067 7.839 1.00 81.31 200 PRO A C 1
ATOM 1609 O O . PRO A 1 200 ? -22.317 -9.676 7.037 1.00 81.31 200 PRO A O 1
ATOM 1612 N N . GLU A 1 201 ? -21.825 -7.788 8.151 1.00 80.81 201 GLU A N 1
ATOM 1613 C CA . GLU A 1 201 ? -23.027 -7.046 7.732 1.00 80.81 201 GLU A CA 1
ATOM 1614 C C . GLU A 1 201 ? -22.779 -5.984 6.654 1.00 80.81 201 GLU A C 1
ATOM 1616 O O . GLU A 1 201 ? -23.709 -5.561 5.975 1.00 80.81 201 GLU A O 1
ATOM 1621 N N . ARG A 1 202 ? -21.528 -5.557 6.477 1.00 75.88 202 ARG A N 1
ATOM 1622 C CA . ARG A 1 202 ? -21.143 -4.459 5.583 1.00 75.88 202 ARG A CA 1
ATOM 1623 C C . ARG A 1 202 ? -19.745 -4.706 5.050 1.00 75.88 202 ARG A C 1
ATOM 1625 O O . ARG A 1 202 ? -19.057 -5.618 5.497 1.00 75.88 202 ARG A O 1
ATOM 1632 N N . LYS A 1 203 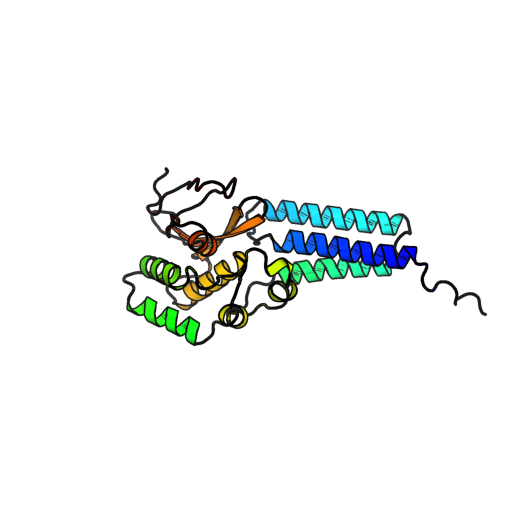? -19.313 -3.884 4.105 1.00 73.62 203 LYS A N 1
ATOM 1633 C CA . LYS A 1 203 ? -17.913 -3.844 3.695 1.00 73.62 203 LYS A CA 1
ATOM 1634 C C . LYS A 1 203 ? -17.222 -2.718 4.449 1.00 73.62 203 LYS A C 1
ATOM 1636 O O . LYS A 1 203 ? -17.770 -1.625 4.523 1.00 73.62 203 LYS A O 1
ATOM 1641 N N . VAL A 1 204 ? -16.049 -2.995 5.008 1.00 83.75 204 VAL A N 1
ATOM 1642 C CA . VAL A 1 204 ? -15.254 -2.001 5.733 1.00 83.75 204 VAL A CA 1
ATOM 1643 C C . VAL A 1 204 ? -13.992 -1.732 4.935 1.00 83.75 204 VAL A C 1
ATOM 1645 O O . VAL A 1 204 ? -13.285 -2.663 4.551 1.00 83.75 204 VAL A O 1
ATOM 1648 N N . TYR A 1 205 ? -13.711 -0.461 4.681 1.00 87.50 205 TYR A N 1
ATOM 1649 C CA . TYR A 1 205 ? -12.568 -0.040 3.885 1.00 87.50 205 TYR A CA 1
ATOM 1650 C C . TYR A 1 205 ? -11.664 0.894 4.669 1.00 87.50 205 TYR A C 1
ATOM 1652 O O . TYR A 1 205 ? -12.126 1.673 5.500 1.00 87.50 205 TYR A O 1
ATOM 1660 N N . ALA A 1 206 ? -10.366 0.807 4.394 1.00 89.94 206 ALA A N 1
ATOM 1661 C CA . ALA A 1 206 ? -9.369 1.627 5.060 1.00 89.94 206 ALA A CA 1
ATOM 1662 C C . ALA A 1 206 ? -8.299 2.113 4.082 1.00 89.94 206 ALA A C 1
ATOM 1664 O O . ALA A 1 206 ? -7.548 1.323 3.494 1.00 89.94 206 ALA A O 1
ATOM 1665 N N . ASP A 1 207 ? -8.215 3.433 3.946 1.00 88.25 207 ASP A N 1
ATOM 1666 C CA . ASP A 1 207 ? -7.286 4.127 3.065 1.00 88.25 207 ASP A CA 1
ATOM 1667 C C . ASP A 1 207 ? -6.553 5.255 3.810 1.00 88.25 207 ASP A C 1
ATOM 1669 O O . ASP A 1 207 ? -7.009 6.396 3.891 1.00 88.25 207 ASP A O 1
ATOM 1673 N N . LEU A 1 208 ? -5.380 4.927 4.366 1.00 88.56 208 LEU A N 1
ATOM 1674 C CA . LEU A 1 208 ? -4.557 5.878 5.128 1.00 88.56 208 LEU A CA 1
ATOM 1675 C C . LEU A 1 208 ? -4.114 7.081 4.284 1.00 88.56 208 LEU A C 1
ATOM 1677 O O . LEU A 1 208 ? -3.915 8.180 4.804 1.00 88.56 208 LEU A O 1
ATOM 1681 N N . TRP A 1 209 ? -3.981 6.890 2.970 1.00 84.44 209 TRP A N 1
ATOM 1682 C CA . TRP A 1 209 ? -3.605 7.966 2.066 1.00 84.44 209 TRP A CA 1
ATOM 1683 C C . TRP A 1 209 ? -4.793 8.878 1.762 1.00 84.44 209 TRP A C 1
ATOM 1685 O O . TRP A 1 209 ? -4.595 10.078 1.598 1.00 84.44 209 TRP A O 1
ATOM 1695 N N . ALA A 1 210 ? -6.017 8.353 1.696 1.00 79.94 210 ALA A N 1
ATOM 1696 C CA . ALA A 1 210 ? -7.203 9.194 1.575 1.00 79.94 210 ALA A CA 1
ATOM 1697 C C . ALA A 1 210 ? -7.400 10.039 2.841 1.00 79.94 210 ALA A C 1
ATOM 1699 O O . ALA A 1 210 ? -7.530 11.255 2.721 1.00 79.94 210 ALA A O 1
ATOM 1700 N N . ALA A 1 211 ? -7.281 9.443 4.034 1.00 83.31 211 ALA A N 1
ATOM 1701 C CA . ALA A 1 211 ? -7.398 10.165 5.309 1.00 83.31 211 ALA A CA 1
ATOM 1702 C C . ALA A 1 211 ? -6.390 11.309 5.480 1.00 83.31 211 ALA A C 1
ATOM 1704 O O . ALA A 1 211 ? -6.704 12.323 6.092 1.00 83.31 211 ALA A O 1
ATOM 1705 N N . GLN A 1 212 ? -5.175 11.180 4.939 1.00 77.62 212 GLN A N 1
ATOM 1706 C CA . GLN A 1 212 ? -4.197 12.274 5.006 1.00 77.62 212 GLN A CA 1
ATOM 1707 C C . GLN A 1 212 ? -4.477 13.395 3.982 1.00 77.62 212 GLN A C 1
ATOM 1709 O O . GLN A 1 212 ? -3.884 14.468 4.079 1.00 77.62 212 GLN A O 1
ATOM 1714 N N . THR A 1 213 ? -5.283 13.121 2.950 1.00 73.75 213 THR A N 1
ATOM 1715 C CA . THR A 1 213 ? -5.420 13.980 1.759 1.00 73.75 213 THR A CA 1
ATOM 1716 C C . THR A 1 213 ? -6.778 14.677 1.692 1.00 73.75 213 THR A C 1
ATOM 1718 O O . THR A 1 213 ? -6.853 15.798 1.191 1.00 73.75 213 THR A O 1
ATOM 1721 N N . PHE A 1 214 ? -7.840 14.036 2.180 1.00 75.25 214 PHE A N 1
ATOM 1722 C CA . PHE A 1 214 ? -9.210 14.536 2.118 1.00 75.25 214 PHE A CA 1
ATOM 1723 C C . PHE A 1 214 ? -9.757 14.732 3.532 1.00 75.25 214 PHE A C 1
ATOM 1725 O O . PHE A 1 214 ? -9.831 13.778 4.300 1.00 75.25 214 PHE A O 1
ATOM 1732 N N . GLU A 1 215 ? -10.163 15.961 3.858 1.00 71.81 215 GLU A N 1
ATOM 1733 C CA . GLU A 1 215 ? -10.651 16.323 5.200 1.00 71.81 215 GLU A CA 1
ATOM 1734 C C . GLU A 1 215 ? -11.929 15.568 5.611 1.00 71.81 215 GLU A C 1
ATOM 1736 O O . GLU A 1 215 ? -12.163 15.379 6.799 1.00 71.81 215 GLU A O 1
ATOM 1741 N N . GLU A 1 216 ? -12.734 15.122 4.644 1.00 76.31 216 GLU A N 1
ATOM 1742 C CA . GLU A 1 216 ? -14.025 14.449 4.867 1.00 76.31 216 GLU A CA 1
ATOM 1743 C C . GLU A 1 216 ? -13.937 12.910 4.786 1.00 76.31 216 GLU A C 1
ATOM 1745 O O . GLU A 1 216 ? -14.965 12.238 4.838 1.00 76.31 216 GLU A O 1
ATOM 1750 N N . TYR A 1 217 ? -12.739 12.334 4.610 1.00 76.25 217 TYR A N 1
ATOM 1751 C CA . TYR A 1 217 ? -12.593 10.879 4.522 1.00 76.25 217 TYR A CA 1
ATOM 1752 C C . TYR A 1 217 ? -12.704 10.224 5.903 1.00 76.25 217 TYR A C 1
ATOM 1754 O O . TYR A 1 217 ? -11.942 10.545 6.817 1.00 76.25 217 TYR A O 1
ATOM 1762 N N . GLU A 1 218 ? -13.593 9.241 6.018 1.00 82.56 218 GLU A N 1
ATOM 1763 C CA . GLU A 1 218 ? -13.829 8.487 7.251 1.00 82.56 218 GLU A CA 1
ATOM 1764 C C . GLU A 1 218 ? -13.531 6.994 7.063 1.00 82.56 218 GLU A C 1
ATOM 1766 O O . GLU A 1 218 ? -13.638 6.435 5.965 1.00 82.56 218 G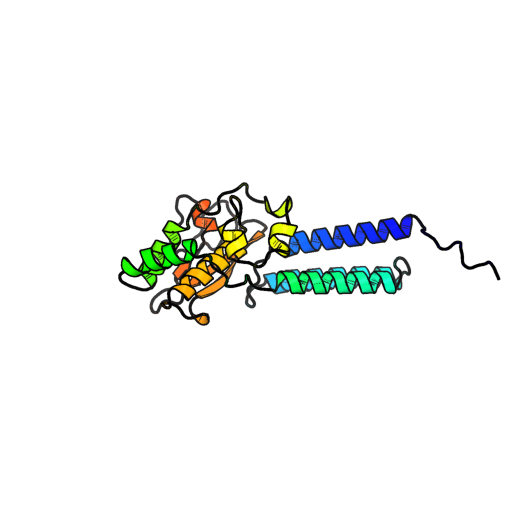LU A O 1
ATOM 1771 N N . PHE A 1 219 ? -13.158 6.327 8.157 1.00 86.25 219 PHE A N 1
ATOM 1772 C CA . PHE A 1 219 ? -12.979 4.879 8.171 1.00 86.25 219 PHE A CA 1
ATOM 1773 C C . PHE A 1 219 ? -14.277 4.169 7.748 1.00 86.25 219 PHE A C 1
ATOM 1775 O O . PHE A 1 219 ? -15.380 4.602 8.067 1.00 86.25 219 PHE A O 1
ATOM 1782 N N . GLY A 1 220 ? -14.159 3.075 6.994 1.00 79.88 220 GLY A N 1
ATOM 1783 C CA . GLY A 1 220 ? -15.310 2.344 6.463 1.00 79.88 220 GLY A CA 1
ATOM 1784 C C . GLY A 1 220 ? -15.804 2.833 5.098 1.00 79.88 220 GLY A C 1
ATOM 1785 O O . GLY A 1 220 ? -16.514 2.085 4.431 1.00 79.88 220 GLY A O 1
ATOM 1786 N N . GLN A 1 221 ? -15.386 4.013 4.625 1.00 71.88 221 GLN A N 1
ATOM 1787 C CA . GLN A 1 221 ? -15.799 4.538 3.319 1.00 71.88 221 GLN A CA 1
ATOM 1788 C C . GLN A 1 221 ? -15.014 3.922 2.147 1.00 71.88 221 GLN A C 1
ATOM 1790 O O . GLN A 1 221 ? -13.778 3.851 2.161 1.00 71.88 221 GLN A O 1
ATOM 1795 N N . VAL A 1 222 ? -15.736 3.560 1.076 1.00 60.22 222 VAL A N 1
ATOM 1796 C CA . VAL A 1 222 ? -15.146 3.366 -0.263 1.00 60.22 222 VAL A CA 1
ATOM 1797 C C . VAL A 1 222 ? -15.138 4.698 -0.962 1.00 60.22 222 VAL A C 1
ATOM 1799 O O . VAL A 1 222 ? -16.203 5.266 -1.175 1.00 60.22 222 VAL A O 1
ATOM 1802 N N . VAL A 1 223 ? -13.979 5.134 -1.437 1.00 53.09 223 VAL A N 1
ATOM 1803 C CA . VAL A 1 223 ? -13.950 6.151 -2.486 1.00 53.09 223 VAL A CA 1
ATOM 1804 C C . VAL A 1 223 ? -13.812 5.428 -3.820 1.00 53.09 223 VAL A C 1
ATOM 1806 O O . VAL A 1 223 ? -12.726 4.931 -4.138 1.00 53.09 223 VAL A O 1
ATOM 1809 N N . ASP A 1 224 ? -14.896 5.337 -4.600 1.00 46.00 224 ASP A N 1
ATOM 1810 C CA . ASP A 1 224 ? -14.761 4.956 -6.004 1.00 46.00 224 ASP A CA 1
ATOM 1811 C C . ASP A 1 224 ? -14.289 6.214 -6.725 1.00 46.00 224 ASP A C 1
ATOM 1813 O O . ASP A 1 224 ? -14.988 7.221 -6.815 1.00 46.00 224 ASP A O 1
ATOM 1817 N N . MET A 1 225 ? -13.011 6.223 -7.095 1.00 50.19 225 MET A N 1
ATOM 1818 C CA . MET A 1 225 ? -12.298 7.433 -7.502 1.00 50.19 225 MET A CA 1
ATOM 1819 C C . MET A 1 225 ? -12.103 7.466 -9.030 1.00 50.19 225 MET A C 1
ATOM 1821 O O . MET A 1 225 ? -11.043 7.088 -9.542 1.00 50.19 225 MET A O 1
ATOM 1825 N N . PRO A 1 226 ? -13.065 7.981 -9.821 1.00 39.72 226 PRO A N 1
ATOM 1826 C CA . PRO A 1 226 ? -12.805 8.311 -11.218 1.00 39.72 226 PRO A CA 1
ATOM 1827 C C . PRO A 1 226 ? -11.904 9.557 -11.369 1.00 39.72 226 PRO A C 1
ATOM 1829 O O . PRO A 1 226 ? -11.258 9.714 -12.407 1.00 39.72 226 PRO A O 1
ATOM 1832 N N . SER A 1 227 ? -11.775 10.415 -10.347 1.00 38.59 227 SER A N 1
ATOM 1833 C CA . SER A 1 227 ? -10.878 11.585 -10.349 1.00 38.59 227 SER A CA 1
ATOM 1834 C C . SER A 1 227 ? -10.689 12.153 -8.940 1.00 38.59 227 SER A C 1
ATOM 1836 O O . SER A 1 227 ? -11.670 12.264 -8.218 1.00 38.59 227 SER A O 1
ATOM 1838 N N . CYS A 1 228 ? -9.477 12.589 -8.562 1.00 45.94 228 CYS A N 1
ATOM 1839 C CA . CYS A 1 228 ? -9.206 13.203 -7.247 1.00 45.94 228 CYS A CA 1
ATOM 1840 C C . CYS A 1 228 ? -9.788 14.649 -7.106 1.00 45.94 228 CYS A C 1
ATOM 1842 O O . CYS A 1 228 ? -9.220 15.455 -6.380 1.00 45.94 228 CYS A O 1
ATOM 1844 N N . ASP A 1 229 ? -10.886 14.974 -7.808 1.00 35.09 229 ASP A N 1
ATOM 1845 C CA . ASP A 1 229 ? -11.609 16.266 -7.760 1.00 35.09 229 ASP A CA 1
ATOM 1846 C C . ASP A 1 229 ? -13.002 16.144 -7.098 1.00 35.09 229 ASP A C 1
ATOM 1848 O O . ASP A 1 229 ? -13.843 17.033 -7.205 1.00 35.09 229 ASP A O 1
ATOM 1852 N N . GLY A 1 230 ? -13.261 15.047 -6.387 1.00 38.00 230 GLY A N 1
ATOM 1853 C CA . GLY A 1 230 ? -14.470 14.872 -5.588 1.00 38.00 230 GLY A CA 1
ATOM 1854 C C . GLY A 1 230 ? -14.549 13.466 -5.009 1.00 38.00 230 GLY A C 1
ATOM 1855 O O . GLY A 1 230 ? -14.241 12.496 -5.701 1.00 38.00 230 GLY A O 1
ATOM 1856 N N . LEU A 1 231 ? -14.945 13.361 -3.740 1.00 41.00 231 LEU A N 1
ATOM 1857 C CA . LEU A 1 231 ? -15.329 12.092 -3.130 1.00 41.00 231 LEU A CA 1
ATOM 1858 C C . LEU A 1 231 ? -16.665 11.668 -3.757 1.00 41.00 231 LEU A C 1
ATOM 1860 O O . LEU A 1 231 ? -17.719 12.174 -3.386 1.00 41.00 231 LEU A O 1
ATOM 1864 N N . THR A 1 232 ? -16.643 10.768 -4.735 1.00 43.47 232 THR A N 1
ATOM 1865 C CA . THR A 1 232 ? -17.815 9.933 -5.020 1.00 43.47 232 THR A CA 1
ATOM 1866 C C . THR A 1 232 ? -17.634 8.666 -4.212 1.00 43.47 232 THR A C 1
ATOM 1868 O O . THR A 1 232 ? -16.993 7.717 -4.656 1.00 43.47 232 THR A O 1
ATOM 1871 N N . ALA A 1 233 ? -18.088 8.700 -2.963 1.00 43.00 233 ALA A N 1
ATOM 1872 C CA . ALA A 1 233 ? -18.169 7.478 -2.191 1.00 43.00 233 ALA A CA 1
ATOM 1873 C C . ALA A 1 233 ? -19.293 6.603 -2.774 1.00 43.00 233 ALA A C 1
ATOM 1875 O O . ALA A 1 233 ? -20.365 7.102 -3.108 1.00 43.00 233 ALA A O 1
ATOM 1876 N N . ASP A 1 234 ? -19.030 5.309 -2.936 1.00 44.78 234 ASP A N 1
ATOM 1877 C CA . ASP A 1 234 ? -20.056 4.336 -3.351 1.00 44.78 234 ASP A CA 1
ATOM 1878 C C . ASP A 1 234 ? -20.859 3.825 -2.145 1.00 44.78 234 ASP A C 1
ATOM 1880 O O . ASP A 1 234 ? -21.950 3.272 -2.295 1.00 44.78 234 ASP A O 1
ATOM 1884 N N . ALA A 1 235 ? -20.303 3.998 -0.944 1.00 47.66 235 ALA A N 1
ATOM 1885 C CA . ALA A 1 235 ? -20.926 3.667 0.324 1.00 47.66 235 ALA A CA 1
ATOM 1886 C C . ALA A 1 235 ? -20.353 4.553 1.439 1.00 47.66 235 ALA A C 1
ATOM 1888 O O . ALA A 1 235 ? -19.139 4.783 1.492 1.00 47.66 235 ALA A O 1
ATOM 1889 N N . GLY A 1 236 ? -21.228 5.035 2.324 1.00 48.03 236 GLY A N 1
ATOM 1890 C CA . GLY A 1 236 ? -20.833 5.749 3.540 1.00 48.03 236 GLY A CA 1
ATOM 1891 C C . GLY A 1 236 ? -20.170 4.828 4.580 1.00 48.03 236 GLY A C 1
ATOM 1892 O O . GLY A 1 236 ? -20.113 3.613 4.377 1.00 48.03 236 GLY A O 1
ATOM 1893 N N . PRO A 1 237 ? -19.709 5.372 5.723 1.00 54.91 237 PRO A N 1
ATOM 1894 C CA . PRO A 1 237 ? -19.056 4.605 6.793 1.00 54.91 237 PRO A CA 1
ATOM 1895 C C . PRO A 1 237 ? -19.907 3.425 7.274 1.00 54.91 237 PRO A C 1
ATOM 1897 O O . PRO A 1 237 ? -19.388 2.362 7.606 1.00 54.91 237 PRO A O 1
ATOM 1900 N N . GLU A 1 238 ? -21.234 3.581 7.270 1.00 56.72 238 GLU A N 1
ATOM 1901 C CA . GLU A 1 238 ? -22.205 2.566 7.697 1.00 56.72 238 GLU A CA 1
ATOM 1902 C C . GLU A 1 238 ? -22.512 1.501 6.627 1.00 56.72 238 GLU A C 1
ATOM 1904 O O . GLU A 1 238 ? -23.230 0.543 6.894 1.00 56.72 238 GLU A O 1
ATOM 1909 N N . GLY A 1 239 ? -21.915 1.593 5.434 1.00 47.84 239 GLY A N 1
ATOM 1910 C CA . GLY A 1 239 ? -22.186 0.674 4.325 1.00 47.84 239 GLY A CA 1
ATOM 1911 C C . GLY A 1 239 ? -23.481 0.977 3.566 1.00 47.84 239 GLY A C 1
ATOM 1912 O O . GLY A 1 239 ? -23.853 0.208 2.677 1.00 47.84 239 GLY A O 1
ATOM 1913 N N . ASP A 1 240 ? -24.145 2.089 3.884 1.00 48.56 240 ASP A N 1
ATOM 1914 C CA . ASP A 1 240 ? -25.307 2.572 3.147 1.00 48.56 240 ASP A CA 1
ATOM 1915 C C . ASP A 1 240 ? -24.892 3.093 1.762 1.00 48.56 240 ASP A C 1
ATOM 1917 O O . ASP A 1 240 ? -23.914 3.845 1.663 1.00 48.56 240 ASP A O 1
ATOM 1921 N N . PRO A 1 241 ? -25.619 2.731 0.688 1.00 47.25 241 PRO A N 1
ATOM 1922 C CA . PRO A 1 241 ? -25.430 3.361 -0.612 1.00 47.25 241 PRO A CA 1
ATOM 1923 C C . PRO A 1 241 ? -25.800 4.848 -0.520 1.00 47.25 241 PRO A C 1
ATOM 1925 O O . PRO A 1 241 ? -26.850 5.186 0.033 1.00 47.25 241 PRO A O 1
ATOM 1928 N N . LEU A 1 242 ? -24.939 5.716 -1.059 1.00 47.72 242 LEU A N 1
ATOM 1929 C CA . LEU A 1 242 ? -25.194 7.158 -1.169 1.00 47.72 242 LEU A CA 1
ATOM 1930 C C . LEU A 1 242 ? -26.242 7.493 -2.242 1.00 47.72 242 LEU A C 1
ATOM 1932 O O . LEU A 1 242 ? -26.280 6.812 -3.294 1.00 47.72 242 LEU A O 1
#

Foldseek 3Di:
DPPPDPPPPPVQLVVVLVVLVVLLVVLLVVLLLAQDDPPDCNCVVNVVVVVVSLVVLVVCCVVVSYPPVSSVVSVVVNVVSVVLSPQAADLPDDPVLLVLLVVLLVVAPALVSSLQVLLVVCQPQAAADPPVCVVPVCLVRVHRYLHSSNPDHYHDAQSSSQRNSLSSSVSSVRDDNVQWDWDWADEAHGIGIWTWGDDDPAIWIGGSPCSNPPVPDHTRWDQRHPYPPDRPTCADNVRDGD

Secondary structure (DSSP, 8-state):
---SSS-S--HHHHHHHHHHHHHHHHHHHHHHT----TTSTHHHHHHHHHHHHHHHHHHHHHTTSS-HHHHHHHHHHHHHHHHHHHSPPB----HHHHHHHHHHHHH-SSHHHHHHHHHHHHTTTT---TTHHHH-HHHHHT--BHHHHHH--S---HHHHHHHHHHHHHHTTSS-TTTEEEEEEEETTEEEEEEEEE-SSSEEEE-HHHHHH-TT--TT-EE--S-TTS--EEE-TTS---

Sequence (242 aa):
MAWKARQWLRPRRILTGFALLAGLWLLTAFVGFVVFDRDTAALLVIGVSLVAFAVAVAALVLRSRVGWIDGAWAGVGILLLVALYSVPLRDDLPEDALAIVERIDRDSEDRYDFAEQLFHDLAGRFTGPTREYLLQPQRIFLHKSAAYFWETEGYVPSHLQTQLYRHMLIASGRFDEDEVVRRTGRCFNSPHGYLEIAHPERKVYADLWAAQTFEEYEFGQVVDMPSCDGLTADAGPEGDPL

Organism: NCBI:txid2699169

pLDDT: mean 73.18, std 17.58, range [35.09, 97.94]